Protein 6T5K (pdb70)

B-factor: mean 26.95, std 15.33, range [12.61, 114.0]

Sequence (224 aa):
STFTEKEVYSSDKLIIKQVSPHTYVHVSFLDTDTFGKVACNGMIVISDGEAVVFDTPSTSSNEETSELLSSFLEEEKLQVNAVVATHFHLDCLGGLEAFHARNIPSYAFKNTLSLASQHDFPQPQKGFSSDDEELTLKVVGTKAVVFVHYFGEGHTQDNVIGYFPDDQVLFGGCLIKANGAGKGNLEDANVEAWPVTVNKISSTAYPNLRLVIPGHGNNWGDKKKTLLHYTETLFK

Solvent-accessible surface area: 9558 Å² total; per-residue (Å²): 171,130,75,117,83,119,90,42,55,67,34,124,108,0,39,0,54,23,6,7,78,45,0,28,0,2,14,3,70,66,114,48,148,103,121,41,150,28,31,5,5,0,0,0,0,25,5,91,36,36,0,0,0,0,2,2,1,19,57,63,126,8,0,45,41,0,0,49,22,0,84,116,93,182,29,106,19,34,2,0,0,0,1,1,6,23,79,19,0,0,13,0,0,106,9,0,36,70,91,141,14,39,0,32,0,7,100,56,0,43,53,20,0,55,134,78,135,48,44,96,5,99,104,42,16,54,86,80,30,80,15,138,0,5,110,56,20,0,47,0,48,54,17,15,57,0,10,0,74,0,2,2,1,0,29,0,44,70,11,29,0,0,0,0,1,4,2,1,17,11,96,62,34,52,91,34,54,68,164,64,29,44,56,136,25,0,15,95,4,0,66,100,0,17,100,49,20,72,99,4,151,22,0,0,0,1,55,34,95,22,22,74,81,59,5,0,99,52,0,26,90,46,13,186

Foldseek 3Di:
DADDKAWDDDDPAWTWIDRFPFKIKIWGWDQDDPPGIFIFIKMWGADPQEIEIFFAALAQVRNLVVVVVSVVVNHHYAEYEQQAQDSRGPQNVVNCVVVVRAYEFAPVSQVVNVVVVGDGHDYHDHQKDWADHRPAIKIKDDQAFFLAGGGIKIAGPVRLEIEREQLWDDAPDANPDNPRGDLVCSLVSLVVVCVVRVPHQWYHYRTDDIGTCVRSVRSSVNSD

Secondary structure (P-SEA, 3-state):
ccccccccccccccccccccccbbbbbbbbbcccccbbbbbbbbbbcccccccccccccaaaaaaaaaaaccccccccccccccccccccccaaaaaaccbbbbccaaaaaaaaaacccccccccccbbbbbcccccbbbbbcccccccbbbbbccccccccccccccccccccccccccccccaaaaaaaaaaaacccccbbbccccccccaaaaaaaaaaac

Radius of gyration: 15.7 Å; Cα contacts (8 Å, |Δi|>4): 648; chains: 1; bounding box: 44×42×38 Å

Nearest PDB structures (foldseek):
  6t5k-assembly1_C  TM=1.004E+00  e=7.467E-49  Echinicola vietnamensis
  9c3d-assembly1_A  TM=9.565E-01  e=1.548E-33  Dyadobacter fermentans DSM 18053
  6lfd-assembly3_C  TM=9.546E-01  e=1.099E-25  Vibrio alginolyticus
  2ynt-assembly2_A  TM=9.249E-01  e=2.354E-26  Pseudomonas aeruginosa
  5acs-assembly1_B  TM=9.392E-01  e=1.569E-25  Pseudomonas aeruginosa

Structure (mmCIF, N/CA/C/O backbone):
data_6T5K
#
_entry.id   6T5K
#
_cell.length_a   51.926
_cell.length_b   65.676
_cell.length_c   128.501
_cell.angle_alpha   90.000
_cell.angle_beta   90.000
_cell.angle_gamma   90.000
#
_symmetry.space_group_name_H-M   'C 2 2 21'
#
loop_
_entity.id
_entity.type
_entity.pdbx_description
1 polymer 'Zn-dependent hydrolase, glyoxylase'
2 non-polymer 1,2-ETHANEDIOL
3 non-polymer 'ZINC ION'
4 water water
#
loop_
_atom_site.group_PDB
_atom_site.id
_atom_site.type_symbol
_atom_site.label_atom_id
_atom_site.label_alt_id
_atom_site.label_comp_id
_atom_site.label_asym_id
_atom_site.label_entity_id
_atom_site.label_seq_id
_atom_site.pdbx_PDB_ins_code
_atom_site.Cartn_x
_atom_site.Cartn_y
_atom_site.Cartn_z
_atom_site.occupancy
_atom_site.B_iso_or_equiv
_atom_site.auth_seq_id
_atom_site.auth_comp_id
_atom_site.auth_asym_id
_atom_site.auth_atom_id
_atom_site.pdbx_PDB_model_num
ATOM 1 N N . SER A 1 17 ? 18.94000 27.70300 56.78800 1.000 58.45647 29 SER C N 1
ATOM 2 C CA . SER A 1 17 ? 20.18800 28.39500 57.09000 1.000 60.05588 29 SER C CA 1
ATOM 3 C C . SER A 1 17 ? 21.33100 27.87700 56.21800 1.000 62.06502 29 SER C C 1
ATOM 4 O O . SER A 1 17 ? 22.39300 28.49700 56.13600 1.000 62.16378 29 SER C O 1
ATOM 11 N N . THR A 1 18 ? 21.10800 26.74200 55.56100 1.000 63.95032 30 THR C N 1
ATOM 12 C CA . THR A 1 18 ? 22.14600 26.14000 54.73600 1.000 64.91764 30 THR C CA 1
ATOM 13 C C . THR A 1 18 ? 22.36400 26.95900 53.46900 1.000 62.10637 30 THR C C 1
ATOM 14 O O . THR A 1 18 ? 21.42500 27.53800 52.91500 1.000 63.65123 30 THR C O 1
ATOM 25 N N . PHE A 1 19 ? 23.61800 27.02000 53.02000 1.000 56.43034 31 PHE C N 1
ATOM 26 C CA . PHE A 1 19 ? 23.92300 27.60500 51.72200 1.000 49.30354 31 PHE C CA 1
ATOM 27 C C . PHE A 1 19 ? 23.53600 26.61000 50.63900 1.000 47.83708 31 PHE C C 1
ATOM 28 O O . PHE A 1 19 ? 23.78900 25.40600 50.76700 1.000 51.15045 31 PHE C O 1
ATOM 45 N N . THR A 1 20 ? 22.91000 27.10200 49.57200 1.000 41.38732 32 THR C N 1
ATOM 46 C CA . THR A 1 20 ? 22.54100 26.20700 48.48000 1.000 36.03962 32 THR C CA 1
ATOM 47 C C . THR A 1 20 ? 23.75800 26.01200 47.58900 1.000 31.54017 32 THR C C 1
ATOM 48 O O . THR A 1 20 ? 24.11400 26.88400 46.79800 1.000 30.48453 32 THR C O 1
ATOM 59 N N . GLU A 1 21 ? 24.40500 24.86400 47.73400 1.000 29.57561 33 GLU C N 1
ATOM 60 C CA . GLU A 1 21 ? 25.56600 24.54600 46.91900 1.000 30.54007 33 GLU C CA 1
ATOM 61 C C . GLU A 1 21 ? 25.20300 24.53500 45.43900 1.000 29.44906 33 GLU C C 1
ATOM 62 O O . GLU A 1 21 ? 24.10400 24.13200 45.04800 1.000 32.07072 33 GLU C O 1
ATOM 74 N N . LYS A 1 22 ? 26.14300 24.97800 44.61000 1.000 29.75227 34 LYS C N 1
ATOM 75 C CA . LYS A 1 22 ? 25.88700 25.11200 43.18100 1.000 32.52085 34 LYS C CA 1
ATOM 76 C C . LYS A 1 22 ? 27.14000 24.69500 42.42900 1.000 31.43410 34 LYS C C 1
ATOM 77 O O . LYS A 1 22 ? 28.23700 25.18200 42.72100 1.000 30.31497 34 LYS C O 1
ATOM 96 N N . GLU A 1 23 ? 26.97200 23.79000 41.47200 1.000 30.51191 35 GLU C N 1
ATOM 97 C CA . GLU A 1 23 ? 28.06700 23.45000 40.58300 1.000 29.29280 35 GLU C CA 1
ATOM 98 C C . GLU A 1 23 ? 28.28300 24.60400 39.61900 1.000 28.60656 35 GLU C C 1
ATOM 99 O O . GLU A 1 23 ? 27.34300 25.04700 38.95500 1.000 30.43774 35 GLU C O 1
ATOM 111 N N . VAL A 1 24 ? 29.52200 25.09000 39.53900 1.000 27.18518 36 VAL C N 1
ATOM 112 C CA . VAL A 1 24 ? 29.87200 26.19800 38.65300 1.000 26.75258 36 VAL C CA 1
ATOM 113 C C . VAL A 1 24 ? 30.78100 25.77700 37.50600 1.000 26.76486 36 VAL C C 1
ATOM 114 O O . VAL A 1 24 ? 30.94900 26.55600 36.54800 1.000 27.22380 36 VAL C O 1
ATOM 127 N N . TYR A 1 25 ? 31.35900 24.58000 37.56100 1.000 27.48013 37 TYR C N 1
ATOM 128 C CA . TYR A 1 25 ? 32.16200 24.06000 36.46600 1.000 27.55467 37 TYR C CA 1
ATOM 129 C C . TYR A 1 25 ? 32.14600 22.54500 36.54100 1.000 27.55308 37 TYR C C 1
ATOM 130 O O . TYR A 1 25 ? 32.22200 21.97400 37.63400 1.000 26.17607 37 TYR C O 1
ATOM 148 N N . SER A 1 26 ? 32.07900 21.89800 35.38300 1.000 30.03288 38 SER C N 1
ATOM 149 C CA . SER A 1 26 ? 32.10300 20.44200 35.34800 1.000 33.17593 38 SER C CA 1
ATOM 150 C C . SER A 1 26 ? 32.69900 19.99200 34.02700 1.000 33.08529 38 SER C C 1
ATOM 151 O O . SER A 1 26 ? 32.22500 20.39800 32.96300 1.000 33.97457 38 SER C O 1
ATOM 159 N N . SER A 1 27 ? 33.75000 19.18200 34.09700 1.000 31.78222 39 SER C N 1
ATOM 160 C CA . SER A 1 27 ? 34.27200 18.49600 32.92700 1.000 32.79689 39 SER C CA 1
ATOM 161 C C . SER A 1 27 ? 34.58900 17.06700 33.32500 1.000 35.16445 39 SER C C 1
ATOM 162 O O . SER A 1 27 ? 34.34200 16.65600 34.46200 1.000 34.71912 39 SER C O 1
ATOM 170 N N . ASP A 1 28 ? 35.20400 16.34100 32.38100 1.000 38.52935 40 ASP C N 1
ATOM 171 C CA . ASP A 1 28 ? 35.63200 14.96900 32.61000 1.000 42.34956 40 ASP C CA 1
ATOM 172 C C . ASP A 1 28 ? 36.62500 14.86600 33.75600 1.000 40.73438 40 ASP C C 1
ATOM 173 O O . ASP A 1 28 ? 36.66600 13.84900 34.45700 1.000 42.16622 40 ASP C O 1
ATOM 182 N N . LYS A 1 29 ? 37.41300 15.91000 33.97900 1.000 35.41389 41 LYS C N 1
ATOM 183 C CA . LYS A 1 29 ? 38.56400 15.82100 34.85000 1.000 34.47987 41 LYS C CA 1
ATOM 184 C C . LYS A 1 29 ? 38.45900 16.70700 36.07800 1.000 29.49107 41 LYS C C 1
ATOM 185 O O . LYS A 1 29 ? 39.23600 16.52400 37.02600 1.000 29.24675 41 LYS C O 1
ATOM 204 N N . LEU A 1 30 ? 37.53900 17.66400 36.08000 1.000 26.30667 42 LEU C N 1
ATOM 205 C CA . LEU A 1 30 ? 37.49300 18.65800 37.14700 1.000 25.74762 42 LEU C CA 1
ATOM 206 C C . LEU A 1 30 ? 36.07000 19.12400 37.39900 1.000 26.43402 42 LEU C C 1
ATOM 207 O O . LEU A 1 30 ? 35.34700 19.44100 36.45400 1.000 27.11877 42 LEU C O 1
ATOM 223 N N . ILE A 1 31 ? 35.68300 19.18800 38.67300 1.000 23.98840 43 ILE C N 1
ATOM 224 C CA . ILE A 1 31 ? 34.40200 19.74700 39.07900 1.000 23.03375 43 ILE C CA 1
ATOM 225 C C . ILE A 1 31 ? 34.68700 20.85600 40.07400 1.000 21.27190 43 ILE C C 1
ATOM 226 O O . ILE A 1 31 ? 35.55700 20.71100 40.93900 1.000 23.37383 43 ILE C O 1
ATOM 242 N N . ILE A 1 32 ? 33.97500 21.96900 39.94000 1.000 21.70587 44 ILE C N 1
ATOM 243 C CA . ILE A 1 32 ? 34.03800 23.05200 40.91800 1.000 20.94171 44 ILE C CA 1
ATOM 244 C C . ILE A 1 32 ? 32.64300 23.32200 41.44800 1.000 22.02330 44 ILE C C 1
ATOM 245 O O . ILE A 1 32 ? 31.72100 23.58700 40.67900 1.000 23.14379 44 ILE C O 1
ATOM 261 N N . LYS A 1 33 ? 32.50700 23.31400 42.76900 1.000 21.69920 45 LYS C N 1
ATOM 262 C CA . LYS A 1 33 ? 31.22400 23.50400 43.42200 1.000 21.41888 45 LYS C CA 1
ATOM 263 C C . LYS A 1 33 ? 31.33800 24.68400 44.37900 1.000 19.77515 45 LYS C C 1
ATOM 264 O O . LYS A 1 33 ? 32.24700 24.72600 45.21000 1.000 19.61292 45 LYS C O 1
ATOM 283 N N . GLN A 1 34 ? 30.41200 25.62700 44.28500 1.000 18.93225 46 GLN C N 1
ATOM 284 C CA . GLN A 1 34 ? 30.33800 26.68700 45.27600 1.000 18.77527 46 GLN C CA 1
ATOM 285 C C . GLN A 1 34 ? 29.65700 26.13500 46.52200 1.000 20.45177 46 GLN C C 1
ATOM 286 O O . GLN A 1 34 ? 28.52900 25.63200 46.44800 1.000 20.78629 46 GLN C O 1
ATOM 300 N N . VAL A 1 35 ? 30.33000 26.25300 47.66800 1.000 17.82676 48 VAL C N 1
ATOM 301 C CA . VAL A 1 35 ? 29.84800 25.66800 48.91400 1.000 17.92047 48 VAL C CA 1
ATOM 302 C C . VAL A 1 35 ? 29.53700 26.70200 49.98000 1.000 17.31023 48 VAL C C 1
ATOM 303 O O . VAL A 1 35 ? 28.95400 26.34800 51.01400 1.000 19.70863 48 VAL C O 1
ATOM 316 N N . SER A 1 36 ? 29.85600 27.96800 49.74200 1.000 17.20823 49 SER C N 1
ATOM 317 C CA . SER A 1 36 ? 29.49800 29.06300 50.63800 1.000 17.27100 49 SER C CA 1
ATOM 318 C C . SER A 1 36 ? 29.54100 30.32900 49.80400 1.000 16.95458 49 SER C C 1
ATOM 319 O O . SER A 1 36 ? 29.96600 30.29200 48.64100 1.000 17.36556 49 SER C O 1
ATOM 327 N N . PRO A 1 37 ? 29.15700 31.47400 50.37300 1.000 18.89253 50 PRO C N 1
ATOM 328 C CA . PRO A 1 37 ? 29.15200 32.69400 49.53800 1.000 17.67285 50 PRO C CA 1
ATOM 329 C C . PRO A 1 37 ? 30.46200 32.98000 48.83400 1.000 18.62052 50 PRO C C 1
ATOM 330 O O . PRO A 1 37 ? 30.44400 33.46000 47.69100 1.000 21.32134 50 PRO C O 1
ATOM 341 N N . HIS A 1 38 ? 31.59300 32.68600 49.47700 1.000 17.02706 51 HIS C N 1
ATOM 342 C CA . HIS A 1 38 ? 32.89200 33.00500 48.92100 1.000 17.24018 51 HIS C CA 1
ATOM 343 C C . HIS A 1 38 ? 33.81700 31.81200 48.74800 1.000 16.97265 51 HIS C C 1
ATOM 344 O O . HIS A 1 38 ? 34.97600 32.01300 48.38600 1.000 17.94222 51 HIS C O 1
ATOM 358 N N . THR A 1 39 ? 33.38700 30.59000 49.03700 1.000 16.19304 52 THR C N 1
ATOM 359 C CA . THR A 1 39 ? 34.29700 29.46500 48.91100 1.000 16.06350 52 THR C CA 1
ATOM 360 C C . THR A 1 39 ? 33.71900 28.37100 48.03200 1.000 16.68602 52 THR C C 1
ATOM 361 O O . THR A 1 39 ? 32.49800 28.20800 47.89500 1.000 15.94527 52 THR C O 1
ATOM 372 N N . TYR A 1 40 ? 34.64400 27.66200 47.40300 1.000 16.70820 53 TYR C N 1
ATOM 373 C CA . TYR A 1 40 ? 34.36100 26.66800 46.38600 1.000 16.69407 53 TYR C CA 1
ATOM 374 C C . TYR A 1 40 ? 35.28400 25.47800 46.62000 1.000 17.77200 53 TYR C C 1
ATOM 375 O O . TYR A 1 40 ? 36.41400 25.62700 47.09800 1.000 17.55145 53 TYR C O 1
ATOM 393 N N . VAL A 1 41 ? 34.80500 24.28900 46.28800 1.000 17.02689 54 VAL C N 1
ATOM 394 C CA . VAL A 1 41 ? 35.64800 23.10100 46.29400 1.000 17.98294 54 VAL C CA 1
ATOM 395 C C . VAL A 1 41 ? 35.97700 22.74600 44.84900 1.000 18.23819 54 VAL C C 1
ATOM 396 O O . VAL A 1 41 ? 35.08300 22.71300 43.99400 1.000 18.99721 54 VAL C O 1
ATOM 409 N N . HIS A 1 42 ? 37.25700 22.54900 44.54900 1.000 17.59765 55 HIS C N 1
ATOM 410 C CA . HIS A 1 42 ? 37.64500 21.97500 43.27000 1.000 17.45187 55 HIS C CA 1
ATOM 411 C C . HIS A 1 42 ? 37.96500 20.50100 43.48000 1.000 17.59062 55 HIS C C 1
ATOM 412 O O . HIS A 1 42 ? 38.67200 20.13800 44.42200 1.000 18.11324 55 HIS C O 1
ATOM 426 N N . VAL A 1 43 ? 37.44100 19.65500 42.59500 1.000 20.13985 56 VAL C N 1
ATOM 427 C CA . VAL A 1 43 ? 37.52600 18.20500 42.74300 1.000 20.31129 56 VAL C CA 1
ATOM 428 C C . VAL A 1 43 ? 38.15200 17.64200 41.48400 1.000 21.41572 56 VAL C C 1
ATOM 429 O O . VAL A 1 43 ? 37.63900 17.86900 40.38200 1.000 23.73869 56 VAL C O 1
ATOM 442 N N . SER A 1 44 ? 39.24800 16.91000 41.65200 1.000 20.71501 57 SER C N 1
ATOM 443 C CA . SER A 1 44 ? 39.91500 16.18200 40.57600 1.000 22.83730 57 SER C CA 1
ATOM 444 C C . SER A 1 44 ? 40.10000 14.73100 41.01200 1.000 26.86382 57 SER C C 1
ATOM 445 O O . SER A 1 44 ? 39.89600 14.38000 42.17500 1.000 27.88435 57 SER C O 1
ATOM 453 N N . PHE A 1 45 ? 40.43800 13.85500 40.07900 1.000 31.53459 58 PHE C N 1
ATOM 454 C CA . PHE A 1 45 ? 40.32100 12.42800 40.34100 1.000 38.58286 58 PHE C CA 1
ATOM 455 C C . PHE A 1 45 ? 41.64000 11.72400 40.09200 1.000 45.36955 58 PHE C C 1
ATOM 456 O O . PHE A 1 45 ? 42.33800 12.01500 39.12000 1.000 46.52348 58 PHE C O 1
ATOM 473 N N . LEU A 1 46 ? 41.96600 10.80500 40.99800 1.000 50.71901 59 LEU C N 1
ATOM 474 C CA . LEU A 1 46 ? 43.24800 10.11800 41.02500 1.000 57.61748 59 LEU C CA 1
ATOM 475 C C . LEU A 1 46 ? 42.97600 8.62300 41.06400 1.000 63.19614 59 LEU C C 1
ATOM 476 O O . LEU A 1 46 ? 42.31800 8.13600 41.99000 1.000 62.89815 59 LEU C O 1
ATOM 492 N N . ASP A 1 47 ? 43.47200 7.90100 40.06100 1.000 68.86320 60 ASP C N 1
ATOM 493 C CA . ASP A 1 47 ? 43.37000 6.44400 40.01800 1.000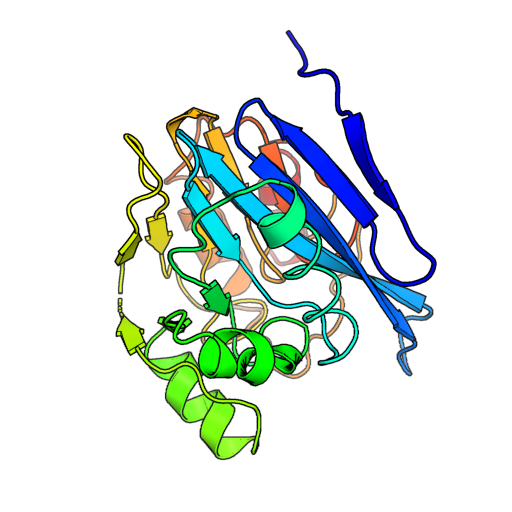 74.24086 60 ASP C CA 1
ATOM 494 C C . ASP A 1 47 ? 44.64800 5.87700 40.62100 1.000 79.08682 60 ASP C C 1
ATOM 495 O O . ASP A 1 47 ? 45.69600 5.85700 39.97600 1.000 79.61188 60 ASP C O 1
ATOM 504 N N . THR A 1 48 ? 44.55900 5.39900 41.85700 1.000 83.01925 61 THR C N 1
ATOM 505 C CA . THR A 1 48 ? 45.73000 5.02800 42.63300 1.000 86.59786 61 THR C CA 1
ATOM 506 C C . THR A 1 48 ? 45.73500 3.53200 42.93000 1.000 89.39675 61 THR C C 1
ATOM 507 O O . THR A 1 48 ? 44.71200 2.84200 42.84200 1.000 89.74167 61 THR C O 1
ATOM 518 N N . ASP A 1 49 ? 46.91800 3.04800 43.31300 1.000 91.32869 62 ASP C N 1
ATOM 519 C CA . ASP A 1 49 ? 47.13900 1.61400 43.46000 1.000 92.79132 62 ASP C CA 1
ATOM 520 C C . ASP A 1 49 ? 46.18300 1.00500 44.48100 1.000 94.07274 62 ASP C C 1
ATOM 521 O O . ASP A 1 49 ? 45.42100 0.08200 44.17000 1.000 94.23757 62 ASP C O 1
ATOM 530 N N . THR A 1 50 ? 46.21000 1.51900 45.71000 1.000 94.81372 63 THR C N 1
ATOM 531 C CA . THR A 1 50 ? 45.69400 0.80000 46.86600 1.000 94.90489 63 THR C CA 1
ATOM 532 C C . THR A 1 50 ? 44.29100 1.21400 47.28800 1.000 94.50845 63 THR C C 1
ATOM 533 O O . THR A 1 50 ? 43.66900 0.49600 48.07600 1.000 94.62308 63 THR C O 1
ATOM 544 N N . PHE A 1 51 ? 43.76400 2.33000 46.79000 0.600 93.51959 64 PHE C N 1
ATOM 545 C CA . PHE A 1 51 ? 42.51300 2.85400 47.32000 0.600 91.91704 64 PHE C CA 1
ATOM 546 C C . PHE A 1 51 ? 41.43400 3.11400 46.27200 0.600 89.34236 64 PHE C C 1
ATOM 547 O O . PHE A 1 51 ? 40.34300 3.56600 46.63900 0.600 89.49703 64 PHE C O 1
ATOM 564 N N . GLY A 1 52 ? 41.69000 2.82500 44.99500 1.000 86.33168 65 GLY C N 1
ATOM 565 C CA . GLY A 1 52 ? 40.66700 2.92800 43.97200 1.000 83.58394 65 GLY C CA 1
ATOM 566 C C . GLY A 1 52 ? 40.76400 4.19700 43.14900 1.000 80.47652 65 GLY C C 1
ATOM 567 O O . GLY A 1 52 ? 41.86400 4.72900 42.96400 1.000 80.53482 65 GLY C O 1
ATOM 571 N N . LYS A 1 53 ? 39.63500 4.67900 42.61900 1.000 76.31440 66 LYS C N 1
ATOM 572 C CA . LYS A 1 53 ? 39.58700 6.01000 42.02500 1.000 71.66891 66 LYS C CA 1
ATOM 573 C C . LYS A 1 53 ? 39.23600 7.01900 43.10900 1.000 66.28914 66 LYS C C 1
ATOM 574 O O . LYS A 1 53 ? 38.16900 6.90300 43.75000 1.000 66.05914 66 LYS C O 1
ATOM 593 N N . VAL A 1 54 ? 40.10200 8.03200 43.25600 1.000 60.07829 67 VAL C N 1
ATOM 594 C CA . VAL A 1 54 ? 40.15100 8.86500 44.45000 1.000 53.69578 67 VAL C CA 1
ATOM 595 C C . VAL A 1 54 ? 39.84800 10.28600 44.05000 1.000 46.06814 67 VAL C C 1
ATOM 596 O O . VAL A 1 54 ? 40.54400 10.83100 43.18800 1.000 45.59837 67 VAL C O 1
ATOM 609 N N . ALA A 1 55 ? 38.80000 10.87300 44.64800 1.000 40.95638 68 ALA C N 1
ATOM 610 C CA . ALA A 1 55 ? 38.57900 12.29400 44.47400 1.000 36.71428 68 ALA C CA 1
ATOM 611 C C . ALA A 1 55 ? 39.53200 13.05800 45.37600 1.000 30.48005 68 ALA C C 1
ATOM 612 O O . ALA A 1 55 ? 39.74200 12.67300 46.52900 1.000 30.18734 68 ALA C O 1
ATOM 619 N N . CYS A 1 56 ? 40.13200 14.12100 44.83800 1.000 23.87827 69 CYS C N 1
ATOM 620 C CA . CYS A 1 56 ? 41.02200 15.00100 45.58200 1.000 22.13605 69 CYS C CA 1
ATOM 621 C C . CYS A 1 56 ? 40.40000 16.38600 45.59500 1.000 19.80511 69 CYS C C 1
ATOM 622 O O . CYS A 1 56 ? 39.98100 16.89500 44.54800 1.000 21.72490 69 CYS C O 1
ATOM 630 N N . ASN A 1 57 ? 40.32700 16.98800 46.77300 1.000 18.64919 70 ASN C N 1
ATOM 631 C CA . ASN A 1 57 ? 39.72200 18.29500 46.93800 1.000 18.78781 70 ASN C CA 1
ATOM 632 C C . ASN A 1 57 ? 40.77400 19.38200 47.12800 1.000 18.50235 70 ASN C C 1
ATOM 633 O O . ASN A 1 57 ? 41.79100 19.17400 47.78900 1.000 18.43569 70 ASN C O 1
ATOM 644 N N . GLY A 1 58 ? 40.50100 20.55000 46.55400 1.000 16.36292 71 GLY C N 1
ATOM 645 C CA . GLY A 1 58 ? 41.08800 21.78700 47.01400 1.000 18.12445 71 GLY C CA 1
ATOM 646 C C . GLY A 1 58 ? 39.99200 22.81600 47.20600 1.000 17.60519 71 GLY C C 1
ATOM 647 O O . GLY A 1 58 ? 38.80200 22.53200 47.03600 1.000 17.04001 71 GLY C O 1
ATOM 651 N N . MET A 1 59 ? 40.41200 24.01900 47.55500 1.000 15.77284 72 MET C N 1
ATOM 652 C CA . MET A 1 59 ? 39.47300 25.09200 47.85500 1.000 15.47963 72 MET C CA 1
ATOM 653 C C . MET A 1 59 ? 39.86000 26.30700 47.02300 1.000 14.57188 72 MET C C 1
ATOM 654 O O . MET A 1 59 ? 41.04000 26.54800 46.78800 1.000 18.57840 72 MET C O 1
ATOM 668 N N . ILE A 1 60 ? 38.86300 27.05700 46.58200 1.000 14.55188 73 ILE C N 1
ATOM 669 C CA . ILE A 1 60 ? 39.04800 28.38500 46.02000 1.000 15.44651 73 ILE C CA 1
ATOM 670 C C . ILE A 1 60 ? 38.26800 29.34700 46.89500 1.000 15.43980 73 ILE C C 1
ATOM 671 O O . ILE A 1 60 ? 37.09200 29.10500 47.18800 1.000 16.72960 73 ILE C O 1
ATOM 687 N N . VAL A 1 61 ? 38.91000 30.43500 47.31300 1.000 15.37989 74 VAL C N 1
ATOM 688 C CA . VAL A 1 61 ? 38.23000 31.54500 47.95700 1.000 15.27834 74 VAL C CA 1
ATOM 689 C C . VAL A 1 61 ? 38.17400 32.67200 46.94600 1.000 15.31801 74 VAL C C 1
ATOM 690 O O . VAL A 1 61 ? 39.20000 33.00300 46.35000 1.000 15.76074 74 VAL C O 1
ATOM 703 N N . ILE A 1 62 ? 36.98000 33.23300 46.73500 1.000 16.20513 75 ILE C N 1
ATOM 704 C CA . ILE A 1 62 ? 36.76200 34.29800 45.75500 1.000 16.92325 75 ILE C CA 1
ATOM 705 C C . ILE A 1 62 ? 36.04300 35.45100 46.44500 1.000 17.44933 75 ILE C C 1
ATOM 706 O O . ILE A 1 62 ? 34.98700 35.25900 47.06000 1.000 19.85469 75 ILE C O 1
ATOM 722 N N . SER A 1 63 ? 36.59300 36.65600 46.32200 1.000 17.46204 76 SER C N 1
ATOM 723 C CA . SER A 1 63 ? 35.90600 37.83400 46.84300 1.000 17.80458 76 SER C CA 1
ATOM 724 C C . SER A 1 63 ? 36.38100 39.03700 46.05400 1.000 19.15865 76 SER C C 1
ATOM 725 O O . SER A 1 63 ? 37.58000 39.18000 45.79700 1.000 18.94331 76 SER C O 1
ATOM 733 N N . ASP A 1 64 ? 35.43300 39.89500 45.68100 1.000 19.41901 77 ASP C N 1
ATOM 734 C CA . ASP A 1 64 ? 35.74000 41.15900 45.02600 1.000 18.61038 77 ASP C CA 1
ATOM 735 C C . ASP A 1 64 ? 36.63400 40.99300 43.80000 1.000 18.82228 77 ASP C C 1
ATOM 736 O O . ASP A 1 64 ? 37.55500 41.77800 43.57000 1.000 20.54801 77 ASP C O 1
ATOM 745 N N . GLY A 1 65 ? 36.36300 39.95900 43.00200 1.000 20.17149 78 GLY C N 1
ATOM 746 C CA . GLY A 1 65 ? 37.07800 39.73300 41.76200 1.000 21.61036 78 GLY C CA 1
ATOM 747 C C . GLY A 1 65 ? 38.45200 39.14900 41.91900 1.000 20.79512 78 GLY C C 1
ATOM 748 O O . GLY A 1 65 ? 39.20400 39.10600 40.93300 1.000 22.49942 78 GLY C O 1
ATOM 752 N N . GLU A 1 66 ? 38.80100 38.68000 43.11200 1.000 19.11395 79 GLU C N 1
ATOM 753 C CA . GLU A 1 66 ? 40.10000 38.09100 43.38100 1.000 16.39702 79 GLU C CA 1
ATOM 754 C C . GLU A 1 66 ? 39.91400 36.69500 43.95200 1.000 16.67949 79 GLU C C 1
ATOM 755 O O . GLU A 1 66 ? 38.87500 36.37600 44.52600 1.000 18.27294 79 GLU C O 1
ATOM 767 N N . ALA A 1 67 ? 40.92600 35.85600 43.75700 1.000 14.80797 80 ALA C N 1
ATOM 768 C CA . ALA A 1 67 ? 40.84600 34.47300 44.19000 1.000 17.54756 80 ALA C CA 1
ATOM 769 C C . ALA A 1 67 ? 42.17100 33.99300 44.75800 1.000 16.90549 80 ALA C C 1
ATOM 770 O O . ALA A 1 67 ? 43.25300 34.41500 44.33300 1.000 18.15110 80 ALA C O 1
ATOM 777 N N . VAL A 1 68 ? 42.07100 33.11100 45.75500 1.000 15.99618 81 VAL C N 1
ATOM 778 C CA . VAL A 1 68 ? 43.21300 32.34500 46.24200 1.000 16.10779 81 VAL C CA 1
ATOM 779 C C . VAL A 1 68 ? 42.86300 30.86700 46.19100 1.000 15.16135 81 VAL C C 1
ATOM 780 O O . VAL A 1 68 ? 41.75200 30.47900 46.54600 1.000 15.73039 81 VAL C O 1
ATOM 793 N N . VAL A 1 69 ? 43.79400 30.05100 45.71000 1.000 15.52324 82 VAL C N 1
ATOM 794 C CA . VAL A 1 69 ? 43.57900 28.61800 45.55400 1.000 15.51353 82 VAL C CA 1
ATOM 795 C C . VAL A 1 69 ? 44.38800 27.85200 46.59800 1.000 15.48540 82 VAL C C 1
ATOM 796 O O . VAL A 1 69 ? 45.56800 28.13900 46.81800 1.000 16.45290 82 VAL C O 1
ATOM 809 N N . PHE A 1 70 ? 43.74800 26.86600 47.21400 1.000 16.22864 83 PHE C N 1
ATOM 810 C CA . PHE A 1 70 ? 44.38800 25.92100 48.11700 1.000 14.97485 83 PHE C CA 1
ATOM 811 C C . PHE A 1 70 ? 44.43100 24.58100 47.41800 1.000 16.04196 83 PHE C C 1
ATOM 812 O O . PHE A 1 70 ? 43.37800 24.01900 47.09600 1.000 16.33518 83 PHE C O 1
ATOM 829 N N . ASP A 1 71 ? 45.65100 24.09800 47.19600 1.000 15.41457 84 ASP C N 1
ATOM 830 C CA . ASP A 1 71 ? 46.00100 22.86300 46.50300 1.000 16.71749 84 ASP C CA 1
ATOM 831 C C . ASP A 1 71 ? 45.77100 22.97000 45.00200 1.000 17.49575 84 ASP C C 1
ATOM 832 O O . ASP A 1 71 ? 44.80200 23.58700 44.53000 1.000 17.61164 84 ASP C O 1
ATOM 841 N N . THR A 1 72 ? 46.66900 22.38200 44.27000 1.000 19.79245 85 THR C N 1
ATOM 842 C CA . THR A 1 72 ? 46.42900 22.15700 42.85700 1.000 19.54116 85 THR C CA 1
ATOM 843 C C . THR A 1 72 ? 45.80100 20.78200 42.67100 1.000 20.47846 85 THR C C 1
ATOM 844 O O . THR A 1 72 ? 45.98300 19.89200 43.51000 1.000 22.18870 85 THR C O 1
ATOM 855 N N . PRO A 1 73 ? 45.05000 20.58500 41.59500 1.000 22.11658 86 PRO C N 1
ATOM 856 C CA . PRO A 1 73 ? 44.83500 19.21900 41.11000 1.000 23.96759 86 PRO C CA 1
ATOM 857 C C . PRO A 1 73 ? 46.16500 18.48700 40.94100 1.000 23.35204 86 PRO C C 1
ATOM 858 O O . PRO A 1 73 ? 47.22300 19.11800 40.88100 1.000 24.38130 86 PRO C O 1
ATOM 869 N N . SER A 1 74 ? 46.14800 17.15600 40.87800 1.000 24.72259 87 SER C N 1
ATOM 870 C CA . SER A 1 74 ? 47.40600 16.40800 40.81100 1.000 28.65209 87 SER C CA 1
ATOM 871 C C . SER A 1 74 ? 48.17800 16.68100 39.52900 1.000 29.54630 87 SER C C 1
ATOM 872 O O . SER A 1 74 ? 49.41700 16.60600 39.51000 1.000 29.65337 87 SER C O 1
ATOM 880 N N . THR A 1 75 ? 47.47900 16.93300 38.43900 1.000 29.76939 88 THR C N 1
ATOM 881 C CA . THR A 1 75 ? 48.16100 16.99100 37.16600 1.000 29.87733 88 THR C CA 1
ATOM 882 C C . THR A 1 75 ? 48.19300 18.41900 36.64800 1.000 28.37668 88 THR C C 1
ATOM 883 O O . THR A 1 75 ? 47.36000 19.26000 37.00500 1.000 26.31399 88 THR C O 1
ATOM 894 N N A SER A 1 76 ? 49.18400 18.68000 35.78800 0.600 30.44673 89 SER C N 1
ATOM 895 N N B SER A 1 76 ? 49.18000 18.68000 35.78500 0.400 30.44258 89 SER C N 1
ATOM 896 C CA A SER A 1 76 ? 49.28200 19.96900 35.11200 0.600 31.61494 89 SER C CA 1
ATOM 897 C CA B SER A 1 76 ? 49.26700 19.98000 35.12500 0.400 31.69461 89 SER C CA 1
ATOM 898 C C A SER A 1 76 ? 48.02300 20.26100 34.31000 0.600 29.68924 89 SER C C 1
ATOM 899 C C B SER A 1 76 ? 48.04500 20.26900 34.26900 0.400 30.11113 89 SER C C 1
ATOM 900 O O A SER A 1 76 ? 47.50500 21.38800 34.33200 0.600 28.76375 89 SER C O 1
ATOM 901 O O B SER A 1 76 ? 47.55200 21.40400 34.25700 0.400 29.42453 89 SER C O 1
ATOM 915 N N . ASN A 1 77 ? 47.53300 19.25500 33.57100 1.000 29.31640 90 ASN C N 1
ATOM 916 C CA . ASN A 1 77 ? 46.37900 19.45000 32.71000 1.000 31.57554 90 ASN C CA 1
ATOM 917 C C . ASN A 1 77 ? 45.20000 19.91700 33.52300 1.000 27.52146 90 ASN C C 1
ATOM 918 O O . ASN A 1 77 ? 44.50000 20.85500 33.14400 1.000 26.44325 90 ASN C O 1
ATOM 929 N N A GLU A 1 78 ? 44.93600 19.26600 34.65100 0.710 25.26905 91 GLU C N 1
ATOM 930 N N B GLU A 1 78 ? 44.90900 19.23400 34.61800 0.290 26.00328 91 GLU C N 1
ATOM 931 C CA A GLU A 1 78 ? 43.77800 19.63800 35.44700 0.710 25.83426 91 GLU C CA 1
ATOM 932 C CA B GLU A 1 78 ? 43.77100 19.63900 35.42100 0.290 25.40451 91 GLU C CA 1
ATOM 933 C C A GLU A 1 78 ? 43.96000 21.00000 36.09700 0.710 22.72099 91 GLU C C 1
ATOM 934 C C B GLU A 1 78 ? 43.97600 21.02800 36.04500 0.290 23.08684 91 GLU C C 1
ATOM 935 O O A GLU A 1 78 ? 42.97300 21.74400 36.23600 0.710 23.27832 91 GLU C O 1
ATOM 936 O O B GLU A 1 78 ? 43.02100 21.76500 36.19000 0.290 23.18908 91 GLU C O 1
ATOM 959 N N . THR A 1 79 ? 45.20500 21.37400 36.41700 1.000 21.90906 92 THR C N 1
ATOM 960 C CA . THR A 1 79 ? 45.44200 22.67900 37.00200 1.000 20.18722 92 THR C CA 1
ATOM 961 C C . THR A 1 79 ? 45.21200 23.76400 35.95600 1.000 23.02212 92 THR C C 1
ATOM 962 O O . THR A 1 79 ? 44.64400 24.81900 36.25100 1.000 22.12577 92 THR C O 1
ATOM 973 N N . SER A 1 80 ? 45.66900 23.53700 34.72200 1.000 24.28730 93 SER C N 1
ATOM 974 C CA . SER A 1 80 ? 45.37700 24.47800 33.64200 1.000 26.54319 93 SER C CA 1
ATOM 975 C C . SER A 1 80 ? 43.87500 24.64200 33.41700 1.000 26.21559 93 SER C C 1
ATOM 976 O O . SER A 1 80 ? 43.39400 25.75300 33.16300 1.000 25.74256 93 SER C O 1
ATOM 984 N N . GLU A 1 81 ? 43.11100 23.55900 33.54800 1.000 25.83214 94 GLU C N 1
ATOM 985 C CA . GLU A 1 81 ? 41.66100 23.66200 33.42600 1.000 25.96453 94 GLU C CA 1
ATOM 986 C C . GLU A 1 81 ? 41.08000 24.54600 34.52300 1.000 24.45034 94 GLU C C 1
ATOM 987 O O . GLU A 1 81 ? 40.20000 25.38300 34.27100 1.000 26.16034 94 GLU C O 1
ATOM 999 N N . LEU A 1 82 ? 41.55100 24.36200 35.75100 1.000 21.68551 95 LEU C N 1
ATOM 1000 C CA . LEU A 1 82 ? 41.13000 25.22500 36.84200 1.000 21.30061 95 LEU C CA 1
ATOM 1001 C C . LEU A 1 82 ? 41.43600 26.68600 36.52900 1.000 21.27552 95 LEU C C 1
ATOM 1002 O O . LEU A 1 82 ? 40.59200 27.56300 36.71700 1.000 22.27826 95 LEU C O 1
ATOM 1018 N N . LEU A 1 83 ? 42.66300 26.97300 36.10000 1.000 21.09640 96 LEU C N 1
ATOM 1019 C CA . LEU A 1 83 ? 43.05800 28.35300 35.87700 1.000 20.53503 96 LEU C CA 1
ATOM 1020 C C . LEU A 1 83 ? 42.29600 28.94600 34.70700 1.000 23.96806 96 LEU C C 1
ATOM 1021 O O . LEU A 1 83 ? 41.97200 30.13600 34.72200 1.000 23.88488 96 LEU C O 1
ATOM 1037 N N A SER A 1 84 ? 42.00800 28.13900 33.68300 0.600 25.06122 97 SER C N 1
ATOM 1038 N N B SER A 1 84 ? 42.00500 28.14300 33.68700 0.400 25.43735 97 SER C N 1
ATOM 1039 C CA A SER A 1 84 ? 41.19900 28.61600 32.56900 0.600 27.77127 97 SER C CA 1
ATOM 1040 C CA B SER A 1 84 ? 41.20100 28.64400 32.58300 0.400 27.88030 97 SER C CA 1
ATOM 1041 C C A SER A 1 84 ? 39.82400 29.05900 33.04500 0.600 27.32887 97 SER C C 1
ATOM 1042 C C B SER A 1 84 ? 39.81200 29.05800 33.04500 0.400 27.52264 97 SER C C 1
ATOM 1043 O O A SER A 1 84 ? 39.31200 30.08600 32.59800 0.600 27.90579 97 SER C O 1
ATOM 1044 O O B SER A 1 84 ? 39.27600 30.06900 32.58200 0.400 27.99490 97 SER C O 1
ATOM 1059 N N . PHE A 1 85 ? 39.21700 28.31000 33.96700 1.000 27.08432 98 PHE C N 1
ATOM 1060 C CA . PHE A 1 85 ? 37.92300 28.71100 34.48400 1.000 25.06247 98 PHE C CA 1
ATOM 1061 C C . PHE A 1 85 ? 38.02800 30.03300 35.22800 1.000 23.81148 98 PHE C C 1
ATOM 1062 O O . PHE A 1 85 ? 37.20300 30.93200 35.04000 1.000 24.87737 98 PHE C O 1
ATOM 1079 N N . LEU A 1 86 ? 39.02400 30.16100 36.10200 1.000 22.16905 99 LEU C N 1
ATOM 1080 C CA . LEU A 1 86 ? 39.18100 31.40700 36.84700 1.000 20.90256 99 LEU C CA 1
ATOM 1081 C C . LEU A 1 86 ? 39.38600 32.57600 35.90200 1.000 22.36056 99 LEU C C 1
ATOM 1082 O O . LEU A 1 86 ? 38.86500 33.67300 36.13900 1.000 23.28194 99 LEU C O 1
ATOM 1098 N N . GLU A 1 87 ? 40.14500 32.35400 34.82400 1.000 24.16359 100 GLU C N 1
ATOM 1099 C CA . GLU A 1 87 ? 40.34300 33.38400 33.81700 1.000 26.29128 100 GLU C CA 1
ATOM 1100 C C . GLU A 1 87 ? 39.05100 33.70400 33.07800 1.000 27.09533 100 GLU C C 1
ATOM 1101 O O . GLU A 1 87 ? 38.76600 34.88200 32.84300 1.000 28.38706 100 GLU C O 1
ATOM 1113 N N . GLU A 1 88 ? 38.24200 32.69900 32.73000 1.000 28.05037 102 GLU C N 1
ATOM 1114 C CA . GLU A 1 88 ? 36.99000 33.03700 32.05700 1.000 31.62745 102 GLU C CA 1
ATOM 1115 C C . GLU A 1 88 ? 36.08700 33.85000 32.95200 1.000 30.15549 102 GLU C C 1
ATOM 1116 O O . GLU A 1 88 ? 35.29000 34.66800 32.45700 1.000 30.26703 102 GLU C O 1
ATOM 1128 N N . GLU A 1 89 ? 36.16900 33.60800 34.26500 1.000 27.14964 103 GLU C N 1
ATOM 1129 C CA . GLU A 1 89 ? 35.38200 34.36500 35.22400 1.000 27.79715 103 GLU C CA 1
ATOM 1130 C C . GLU A 1 89 ? 35.98000 35.73500 35.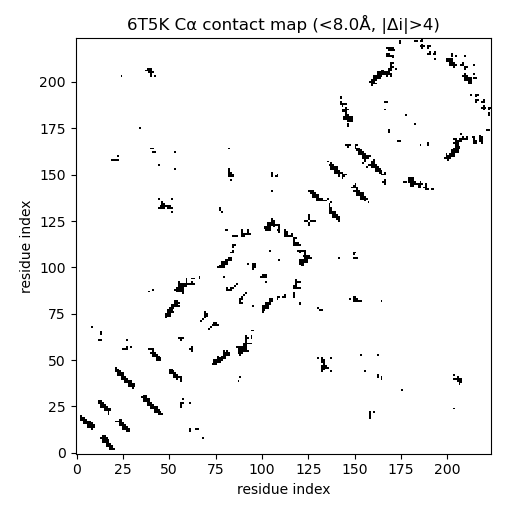51100 1.000 26.72037 103 GLU C C 1
ATOM 1131 O O . GLU A 1 89 ? 35.45500 36.48000 36.36200 1.000 27.35714 103 GLU C O 1
ATOM 1143 N N . LYS A 1 90 ? 37.07400 36.09500 34.83700 1.000 25.86427 104 LYS C N 1
ATOM 1144 C CA . LYS A 1 90 ? 37.63200 37.44400 34.93600 1.000 27.36078 104 LYS C CA 1
ATOM 1145 C C . LYS A 1 90 ? 38.22700 37.70900 36.31300 1.000 26.59158 104 LYS C C 1
ATOM 1146 O O . LYS A 1 90 ? 38.19800 38.84000 36.80200 1.000 28.80687 104 LYS C O 1
ATOM 1165 N N . LEU A 1 91 ? 38.76300 36.67200 36.95200 1.000 24.45134 106 LEU C N 1
ATOM 1166 C CA . LEU A 1 91 ? 39.26200 36.78000 38.31500 1.000 22.38898 106 LEU C CA 1
ATOM 1167 C C . LEU A 1 91 ? 40.76000 37.00100 38.33100 1.000 22.21711 106 LEU C C 1
ATOM 1168 O O . LEU A 1 91 ? 41.49700 36.40500 37.54000 1.000 25.04121 106 LEU C O 1
ATOM 1184 N N . GLN A 1 92 ? 41.20400 37.85800 39.24300 1.000 21.72609 107 GLN C N 1
ATOM 1185 C CA . GLN A 1 92 ? 42.62400 37.98100 39.54100 1.000 21.71144 107 GLN C CA 1
ATOM 1186 C C . GLN A 1 92 ? 43.01600 36.90300 40.54800 1.000 18.90586 107 GLN C C 1
ATOM 1187 O O . GLN A 1 92 ? 42.49500 36.87600 41.66900 1.000 20.00473 107 GLN C O 1
ATOM 1201 N N . VAL A 1 93 ? 43.90500 36.00300 40.14900 1.000 19.17720 109 VAL C N 1
ATOM 1202 C CA . VAL A 1 93 ? 44.34200 34.91000 41.01000 1.000 18.52941 109 VAL C CA 1
ATOM 1203 C C . VAL A 1 93 ? 45.58500 35.39300 41.74400 1.000 19.34262 109 VAL C C 1
ATOM 1204 O O . VAL A 1 93 ? 46.64500 35.59500 41.15700 1.000 19.90223 109 VAL C O 1
ATOM 1217 N N . ASN A 1 94 ? 45.43900 35.60300 43.04100 1.000 17.54128 110 ASN C N 1
ATOM 1218 C CA . ASN A 1 94 ? 46.49400 36.23000 43.82200 1.000 16.65253 110 ASN C CA 1
ATOM 1219 C C . ASN A 1 94 ? 47.55900 35.25900 44.28900 1.000 18.51963 110 ASN C C 1
ATOM 1220 O O . ASN A 1 94 ? 48.71000 35.66300 44.46300 1.000 18.80465 110 ASN C O 1
ATOM 1231 N N . ALA A 1 95 ? 47.20200 34.00800 44.54000 1.000 16.59644 111 ALA C N 1
ATOM 1232 C CA . ALA A 1 95 ? 48.15000 33.09000 45.15000 1.000 16.12916 111 ALA C CA 1
ATOM 1233 C C . ALA A 1 95 ? 47.58400 31.69200 45.07100 1.000 16.37922 111 ALA C C 1
ATOM 1234 O O . ALA A 1 95 ? 46.36500 31.50000 44.95600 1.000 16.65589 111 ALA C O 1
ATOM 1241 N N . VAL A 1 96 ? 48.49300 30.72200 45.14800 1.000 15.81221 112 VAL C N 1
ATOM 1242 C CA . VAL A 1 96 ? 48.15800 29.33100 45.38600 1.000 15.88383 112 VAL C CA 1
ATOM 1243 C C . VAL A 1 96 ? 48.92000 28.86200 46.61800 1.000 14.75430 112 VAL C C 1
ATOM 1244 O O . VAL A 1 96 ? 50.06400 29.27300 46.84500 1.000 15.24430 112 VAL C O 1
ATOM 1257 N N . VAL A 1 97 ? 48.27800 28.01400 47.41800 1.000 15.57517 113 VAL C N 1
ATOM 1258 C CA . VAL A 1 97 ? 48.86000 27.45000 48.62400 1.000 15.22428 113 VAL C CA 1
ATOM 1259 C C . VAL A 1 97 ? 48.89700 25.93500 48.47600 1.000 16.47489 113 VAL C C 1
ATOM 1260 O O . VAL A 1 97 ? 47.87000 25.31600 48.20600 1.000 17.87027 113 VAL C O 1
ATOM 1273 N N . ALA A 1 98 ? 50.06300 25.33300 48.70600 1.000 16.29914 114 ALA C N 1
ATOM 1274 C CA . ALA A 1 98 ? 50.19300 23.87500 48.74000 1.000 15.11910 114 ALA C CA 1
ATOM 1275 C C . ALA A 1 98 ? 50.12000 23.46000 50.20300 1.000 13.70771 114 ALA C C 1
ATOM 1276 O O . ALA A 1 98 ? 50.97600 23.85900 51.00000 1.000 15.49603 114 ALA C O 1
ATOM 1283 N N . THR A 1 99 ? 49.08800 22.70600 50.56600 1.000 14.12842 115 THR C N 1
ATOM 1284 C CA . THR A 1 99 ? 48.87400 22.43500 51.98300 1.000 14.61832 115 THR C CA 1
ATOM 1285 C C . THR A 1 99 ? 49.73000 21.30200 52.54700 1.000 15.32396 115 THR C C 1
ATOM 1286 O O . THR A 1 99 ? 49.72700 21.10900 53.77200 1.000 15.11037 115 THR C O 1
ATOM 1297 N N . HIS A 1 100 ? 50.41700 20.53900 51.71300 1.000 14.99761 116 HIS C N 1
ATOM 1298 C CA . HIS A 1 100 ? 51.55100 19.71200 52.12800 1.000 14.78727 116 HIS C CA 1
ATOM 1299 C C . HIS A 1 100 ? 52.30700 19.33800 50.86200 1.000 14.54069 116 HIS C C 1
ATOM 1300 O O . HIS A 1 100 ? 51.95700 19.77200 49.76000 1.000 14.82010 116 HIS C O 1
ATOM 1314 N N . PHE A 1 101 ? 53.36000 18.55200 51.01600 1.000 15.35374 117 PHE C N 1
ATOM 1315 C CA . PHE A 1 101 ? 54.28400 18.33600 49.90000 1.000 15.24528 117 PHE C CA 1
ATOM 1316 C C . PHE A 1 101 ? 53.84000 17.29300 48.87600 1.000 15.39938 117 PHE C C 1
ATOM 1317 O O . PHE A 1 101 ? 54.52800 17.12600 47.86600 1.000 16.65790 117 PHE C O 1
ATOM 1334 N N . HIS A 1 102 ? 52.72700 16.59400 49.08500 1.000 17.67829 118 HIS C N 1
ATOM 1335 C CA . HIS A 1 102 ? 52.33600 15.53200 48.16300 1.000 18.00470 118 HIS C CA 1
ATOM 1336 C C . HIS A 1 102 ? 51.77300 16.09800 46.84500 1.000 20.57444 118 HIS C C 1
ATOM 1337 O O . HIS A 1 102 ? 51.40500 17.26100 46.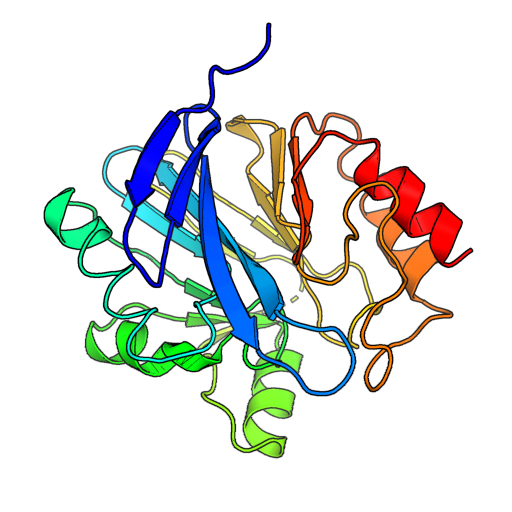73300 1.000 19.72493 118 HIS C O 1
ATOM 1351 N N . LEU A 1 103 ? 51.64600 15.22300 45.84700 1.000 21.96046 119 LEU C N 1
ATOM 1352 C CA . LEU A 1 103 ? 51.26700 15.67000 44.49700 1.000 21.26835 119 LEU C CA 1
ATOM 1353 C C . LEU A 1 103 ? 49.81300 16.12800 44.38300 1.000 23.63178 119 LEU C C 1
ATOM 1354 O O . LEU A 1 103 ? 49.50500 16.93600 43.49600 1.000 23.20487 119 LEU C O 1
ATOM 1370 N N . ASP A 1 104 ? 48.92100 15.67500 45.25900 1.000 23.58356 120 ASP C N 1
ATOM 1371 C CA . ASP A 1 104 ? 47.54700 16.18400 45.25100 1.000 24.24022 120 ASP C CA 1
ATOM 1372 C C . ASP A 1 104 ? 47.42400 17.53500 45.95200 1.000 23.22383 120 ASP C C 1
ATOM 1373 O O . ASP A 1 104 ? 46.30300 18.00000 46.21900 1.000 22.38709 120 ASP C O 1
ATOM 1382 N N . CYS A 1 105 ? 48.56100 18.14800 46.26200 1.000 20.04935 121 CYS C N 1
ATOM 1383 C CA . CYS A 1 105 ? 48.64200 19.51900 46.72100 1.000 21.06723 121 CYS C CA 1
ATOM 1384 C C . CYS A 1 105 ? 49.42100 20.39400 45.76300 1.000 20.87648 121 CYS C C 1
ATOM 1385 O O . CYS A 1 105 ? 49.11800 21.58400 45.64500 1.000 21.11711 121 CYS C O 1
ATOM 1393 N N . LEU A 1 106 ? 50.46100 19.85000 45.09800 1.000 18.09422 122 LEU C N 1
ATOM 1394 C CA . LEU A 1 106 ? 51.35500 20.73200 44.36200 1.000 18.22715 122 LEU C CA 1
ATOM 1395 C C . LEU A 1 106 ? 51.76500 20.21400 42.99600 1.000 19.53329 122 LEU C C 1
ATOM 1396 O O . LEU A 1 106 ? 52.62100 20.82900 42.35400 1.000 18.68346 122 LEU C O 1
ATOM 1412 N N . GLY A 1 107 ? 51.16500 19.13000 42.51700 1.000 19.55527 123 GLY C N 1
ATOM 1413 C CA . GLY A 1 107 ? 51.57300 18.59600 41.23600 1.000 20.32330 123 GLY C CA 1
ATOM 1414 C C . GLY A 1 107 ? 51.43500 19.58700 40.09700 1.000 20.62774 123 GLY C C 1
ATOM 1415 O O . GLY A 1 107 ? 52.16700 19.51000 39.10800 1.000 21.33860 123 GLY C O 1
ATOM 1419 N N . GLY A 1 108 ? 50.51800 20.53400 40.22100 1.000 19.64037 124 GLY C N 1
ATOM 1420 C CA . GLY A 1 108 ? 50.29000 21.50300 39.16800 1.000 20.44621 124 GLY C CA 1
ATOM 1421 C C . GLY A 1 108 ? 50.84600 22.89200 39.39200 1.000 18.55004 124 GLY C C 1
ATOM 1422 O O . GLY A 1 108 ? 50.42900 23.83600 38.71500 1.000 19.02573 124 GLY C O 1
ATOM 1426 N N . LEU A 1 109 ? 51.83100 23.04800 40.27100 1.000 18.96604 125 LEU C N 1
ATOM 1427 C CA . LEU A 1 109 ? 52.28100 24.40000 40.57800 1.000 18.55780 125 LEU C CA 1
ATOM 1428 C C . LEU A 1 109 ? 52.85100 25.13200 39.36100 1.000 18.55966 125 LEU C C 1
ATOM 1429 O O . LEU A 1 109 ? 52.76700 26.36600 39.29200 1.000 20.35457 125 LEU C O 1
ATOM 1445 N N . GLU A 1 110 ? 53.46300 24.41900 38.41000 1.000 19.43985 126 GLU C N 1
ATOM 1446 C CA . GLU A 1 110 ? 54.08500 25.14300 37.30400 1.000 20.81463 126 GLU C CA 1
ATOM 1447 C C . GLU A 1 110 ? 53.05000 25.92400 36.49400 1.000 20.44543 126 GLU C C 1
ATOM 1448 O O . GLU A 1 110 ? 53.37500 26.97400 35.92000 1.000 21.57680 126 GLU C O 1
ATOM 1460 N N . ALA A 1 111 ? 51.80200 25.44800 36.44300 1.000 20.09445 127 ALA C N 1
ATOM 1461 C CA . ALA A 1 111 ? 50.76100 26.20400 35.76500 1.000 20.35997 127 ALA C CA 1
ATOM 1462 C C . ALA A 1 111 ? 50.53100 27.55500 36.43600 1.000 19.20236 127 ALA C C 1
ATOM 1463 O O . ALA A 1 111 ? 50.21300 28.54100 35.77100 1.000 20.33083 127 ALA C O 1
ATOM 1470 N N . PHE A 1 112 ? 50.64300 27.60700 37.76100 1.000 19.10407 128 PHE C N 1
ATOM 1471 C CA . PHE A 1 112 ? 50.53300 28.88200 38.45500 1.000 18.02828 128 PHE C CA 1
ATOM 1472 C C . PHE A 1 112 ? 51.77200 29.72600 38.21500 1.000 18.68148 128 PHE C C 1
ATOM 1473 O O . PHE A 1 112 ? 51.67400 30.92300 37.90800 1.000 19.08464 128 PHE C O 1
ATOM 1490 N N . HIS A 1 113 ? 52.94700 29.10700 38.31600 1.000 18.32239 129 HIS C N 1
ATOM 1491 C CA . HIS A 1 113 ? 54.18000 29.84800 38.16400 1.000 19.74331 129 HIS C CA 1
ATOM 1492 C C . HIS A 1 113 ? 54.28500 30.43600 36.76800 1.000 19.55241 129 HIS C C 1
ATOM 1493 O O . HIS A 1 113 ? 54.70000 31.58300 36.60700 1.000 21.63880 129 HIS C O 1
ATOM 1507 N N . ALA A 1 114 ? 53.86700 29.69000 35.75600 1.000 19.56017 130 ALA C N 1
ATOM 1508 C CA . ALA A 1 114 ? 53.91300 30.19500 34.38700 1.000 20.15130 130 ALA C CA 1
ATOM 1509 C C . ALA A 1 114 ? 53.14500 31.50400 34.24000 1.000 21.04296 130 ALA C C 1
ATOM 1510 O O . ALA A 1 114 ? 53.48400 32.34400 33.38900 1.000 22.48827 130 ALA C O 1
ATOM 1517 N N . ARG A 1 115 ? 52.10000 31.68100 35.03600 1.000 21.35312 131 ARG C N 1
ATOM 1518 C CA . ARG A 1 115 ? 51.26500 32.86900 35.02700 1.000 21.65977 131 ARG C CA 1
ATOM 1519 C C . ARG A 1 115 ? 51.71900 33.92300 36.02800 1.000 21.76856 131 ARG C C 1
ATOM 1520 O O . ARG A 1 115 ? 51.01400 34.92400 36.22500 1.000 23.22346 131 ARG C O 1
ATOM 1541 N N . ASN A 1 116 ? 52.88600 33.73100 36.64100 1.000 22.32199 133 ASN C N 1
ATOM 1542 C CA . ASN A 1 116 ? 53.41000 34.68000 37.62100 1.000 24.30910 133 ASN C CA 1
ATOM 1543 C C . ASN A 1 116 ? 52.48900 34.80300 38.81900 1.000 21.17148 133 ASN C C 1
ATOM 1544 O O . ASN A 1 116 ? 52.46200 35.84000 39.48200 1.000 24.26883 133 ASN C O 1
ATOM 1555 N N . ILE A 1 117 ? 51.80100 33.71900 39.15000 1.000 18.56656 134 ILE C N 1
ATOM 1556 C CA . ILE A 1 117 ? 51.01200 33.64200 40.38100 1.000 17.34051 134 ILE C CA 1
ATOM 1557 C C . ILE A 1 117 ? 51.90100 33.03000 41.44500 1.000 17.70997 134 ILE C C 1
ATOM 1558 O O . ILE A 1 117 ? 52.42300 31.92700 41.24600 1.000 19.50102 134 ILE C O 1
ATOM 1574 N N . PRO A 1 118 ? 52.08800 33.67800 42.59000 1.000 16.92826 135 PRO C N 1
ATOM 1575 C CA . PRO A 1 118 ? 53.01800 33.14600 43.58100 1.000 17.43905 135 PRO C CA 1
ATOM 1576 C C . PRO A 1 118 ? 52.42300 31.97200 44.32900 1.000 16.95017 135 PRO C C 1
ATOM 1577 O O . PRO A 1 118 ? 51.21600 31.91400 44.57300 1.000 17.36230 135 PRO C O 1
ATOM 1588 N N . SER A 1 119 ? 53.29400 31.04800 44.71400 1.000 15.50717 136 SER C N 1
ATOM 1589 C CA . SER A 1 119 ? 52.90700 29.88000 45.48100 1.000 16.07744 136 SER C CA 1
ATOM 1590 C C . SER A 1 119 ? 53.52800 29.92900 46.86900 1.000 17.28913 136 SER C C 1
ATOM 1591 O O . SER A 1 119 ? 54.68500 30.34500 47.03900 1.000 17.42534 136 SER C O 1
ATOM 1599 N N . TYR A 1 120 ? 52.74100 29.50400 47.84700 1.000 15.60070 137 TYR C N 1
ATOM 1600 C CA . TYR A 1 120 ? 53.13700 29.53100 49.23900 1.000 15.77770 137 TYR C CA 1
ATOM 1601 C C . TYR A 1 120 ? 52.91000 28.17100 49.87800 1.000 15.48720 137 TYR C C 1
ATOM 1602 O O . TYR A 1 120 ? 52.03100 27.41800 49.47400 1.000 15.68491 137 TYR C O 1
ATOM 1620 N N . ALA A 1 121 ? 53.68300 27.88500 50.92000 1.000 15.54228 138 ALA C N 1
ATOM 1621 C CA . ALA A 1 121 ? 53.50900 26.64500 51.66300 1.000 15.47128 138 ALA C CA 1
ATOM 1622 C C . ALA A 1 121 ? 54.27500 26.76300 52.96800 1.000 14.78574 138 ALA C C 1
ATOM 1623 O O . ALA A 1 121 ? 55.07300 27.68000 53.16800 1.000 15.98583 138 ALA C O 1
ATOM 1630 N N . PHE A 1 122 ? 53.99400 25.84100 53.87900 1.000 14.72494 139 PHE C N 1
ATOM 1631 C CA . PHE A 1 122 ? 54.80300 25.75600 55.08600 1.000 14.65881 139 PHE C CA 1
ATOM 1632 C C . PHE A 1 122 ? 56.27600 25.64100 54.72100 1.000 14.02312 139 PHE C C 1
ATOM 1633 O O . PHE A 1 122 ? 56.64000 24.96900 53.75500 1.000 15.20908 139 PHE C O 1
ATOM 1650 N N . LYS A 1 123 ? 57.13100 26.25700 55.53000 1.000 16.28539 140 LYS C N 1
ATOM 1651 C CA . LYS A 1 123 ? 58.55800 26.26200 55.22900 1.000 17.01317 140 LYS C CA 1
ATOM 1652 C C . LYS A 1 123 ? 59.08500 24.86200 54.93700 1.000 16.03973 140 LYS C C 1
ATOM 1653 O O . LYS A 1 123 ? 59.88500 24.67000 54.01400 1.000 18.41842 140 LYS C O 1
ATOM 1672 N N . ASN A 1 124 ? 58.65000 23.86300 55.70400 1.000 15.24758 141 ASN C N 1
ATOM 1673 C CA . ASN A 1 124 ? 59.16700 22.51900 55.50100 1.000 15.50282 141 ASN C CA 1
ATOM 1674 C C . ASN A 1 124 ? 58.59700 21.84900 54.26800 1.000 15.14060 141 ASN C C 1
ATOM 1675 O O . ASN A 1 124 ? 59.21100 20.90300 53.76900 1.000 16.96341 141 ASN C O 1
ATOM 1686 N N . THR A 1 125 ? 57.45600 22.32500 53.75400 1.000 14.50086 142 THR C N 1
ATOM 1687 C CA . THR A 1 125 ? 56.96000 21.80100 52.48200 1.000 16.09281 142 THR C CA 1
ATOM 1688 C C . THR A 1 125 ? 57.92100 22.10800 51.34900 1.000 16.79611 142 THR C C 1
ATOM 1689 O O . THR A 1 125 ? 58.10200 21.28000 50.44500 1.000 17.32601 142 THR C O 1
ATOM 1700 N N . LEU A 1 126 ? 58.58400 23.26200 51.39100 1.000 18.15241 143 LEU C N 1
ATOM 1701 C CA . LEU A 1 126 ? 59.53900 23.58100 50.33300 1.000 18.75664 143 LEU C CA 1
ATOM 1702 C C . LEU A 1 126 ? 60.66600 22.55400 50.28600 1.000 19.41679 143 LEU C C 1
ATOM 1703 O O . LEU A 1 126 ? 60.99500 22.02000 49.22200 1.000 20.10075 143 LEU C O 1
ATOM 1719 N N . SER A 1 127 ? 61.26400 22.25100 51.43800 1.000 20.20504 144 SER C N 1
ATOM 1720 C CA . SER A 1 127 ? 62.38500 21.31100 51.45200 1.000 20.87337 144 SER C CA 1
ATOM 1721 C C . SER A 1 127 ? 61.91500 19.89900 51.13000 1.000 20.42959 144 SER C C 1
ATOM 1722 O O . SER A 1 127 ? 62.57000 19.18600 50.36600 1.000 21.26941 144 SER C O 1
ATOM 1730 N N . LEU A 1 128 ? 60.74900 19.49900 51.64300 1.000 18.44126 145 LEU C N 1
ATOM 1731 C CA . LEU A 1 128 ? 60.25000 18.16100 51.33200 1.000 17.25347 145 LEU C CA 1
ATOM 1732 C C . LEU A 1 128 ? 59.94600 18.01900 49.84400 1.000 18.49543 145 LEU C C 1
ATOM 1733 O O . LEU A 1 128 ? 60.23800 16.98400 49.24100 1.000 18.74456 145 LEU C O 1
ATOM 1749 N N . ALA A 1 129 ? 59.35900 19.04500 49.23600 1.000 19.19606 146 ALA C N 1
ATOM 1750 C CA . ALA A 1 129 ? 59.08600 18.98200 47.80200 1.000 19.02782 146 ALA C CA 1
ATOM 1751 C C . ALA A 1 129 ? 60.38600 18.81100 47.03500 1.000 20.98310 146 ALA C C 1
ATOM 1752 O O . ALA A 1 129 ? 60.49200 17.97400 46.13000 1.000 22.22744 146 ALA C O 1
ATOM 1759 N N . SER A 1 130 ? 61.39500 19.59700 47.39500 1.000 20.42945 147 SER C N 1
ATOM 1760 C CA . SER A 1 130 ? 62.67100 19.50400 46.71100 1.000 22.58455 147 SER C CA 1
ATOM 1761 C C . SER A 1 130 ? 63.27900 18.12000 46.87300 1.000 23.24965 147 SER C C 1
ATOM 1762 O O . SER A 1 130 ? 63.77100 17.52900 45.90500 1.000 24.84970 147 SER C O 1
ATOM 1770 N N . GLN A 1 131 ? 63.24200 17.57000 48.07900 1.000 24.13391 148 GLN C N 1
ATOM 1771 C CA . GLN A 1 131 ? 63.86300 16.27500 48.27100 1.000 23.63718 148 GLN C CA 1
ATOM 1772 C C . GLN A 1 131 ? 63.14900 15.18200 47.49600 1.000 24.42186 148 GLN C C 1
ATOM 1773 O O . GLN A 1 131 ? 63.75300 14.14700 47.19300 1.000 25.31870 148 GLN C O 1
ATOM 1787 N N . HIS A 1 132 ? 61.85000 15.33600 47.27100 1.000 22.78975 149 HIS C N 1
ATOM 1788 C CA . HIS A 1 132 ? 61.08200 14.36800 46.49100 1.000 24.55893 149 HIS C CA 1
ATOM 1789 C C . HIS A 1 132 ? 61.09700 14.64700 44.99600 1.000 26.35322 149 HIS C C 1
ATOM 1790 O O . HIS A 1 132 ? 60.48900 13.88300 44.23500 1.000 26.79523 149 HIS C O 1
ATOM 1804 N N . ASP A 1 133 ? 61.76900 15.71100 44.56200 1.000 26.05523 150 ASP C N 1
ATOM 1805 C CA . ASP A 1 133 ? 61.77900 16.11100 43.15400 1.000 30.56073 150 ASP C CA 1
ATOM 1806 C C . ASP A 1 133 ? 60.36300 16.40500 42.65300 1.000 27.73666 150 ASP C C 1
ATOM 1807 O O . ASP A 1 133 ? 60.00400 16.09100 41.51900 1.000 28.31204 150 ASP C O 1
ATOM 1816 N N . PHE A 1 134 ? 59.55600 17.03800 43.50200 1.000 24.04109 165 PHE C N 1
ATOM 1817 C CA . PHE A 1 134 ? 58.23000 17.51300 43.14400 1.000 21.90424 165 PHE C CA 1
ATOM 1818 C C . PHE A 1 134 ? 58.27900 19.01300 42.86500 1.000 21.26454 165 PHE C C 1
ATOM 1819 O O . PHE A 1 134 ? 59.21900 19.70800 43.27400 1.000 21.69065 165 PHE C O 1
ATOM 1836 N N . PRO A 1 135 ? 57.28100 19.55400 42.16100 1.000 19.71592 166 PRO C N 1
ATOM 1837 C CA . PRO A 1 135 ? 57.20700 21.01300 41.97900 1.000 20.28251 166 PRO C CA 1
ATOM 1838 C C . PRO A 1 135 ? 57.31700 21.73900 43.30800 1.000 20.15798 166 PRO C C 1
ATOM 1839 O O . PRO A 1 135 ? 56.74400 21.32500 44.31600 1.000 21.89698 166 PRO C O 1
ATOM 1850 N N . GLN A 1 136 ? 58.10400 22.81000 43.32100 1.000 21.11440 167 GLN C N 1
ATOM 1851 C CA . GLN A 1 136 ? 58.44400 23.44600 44.59000 1.000 21.81538 167 GLN C CA 1
ATOM 1852 C C . GLN A 1 136 ? 57.65700 24.72700 44.79900 1.000 18.22993 167 GLN C C 1
ATOM 1853 O O . GLN A 1 136 ? 57.73200 25.64500 43.97000 1.000 19.43220 167 GLN C O 1
ATOM 1867 N N . PRO A 1 137 ? 56.95000 24.86900 45.91400 1.000 17.48497 168 PRO C N 1
ATOM 1868 C CA . PRO A 1 137 ? 56.38600 26.17800 46.25600 1.000 17.33996 168 PRO C CA 1
ATOM 1869 C C . PRO A 1 137 ? 57.49500 27.21300 46.37900 1.000 18.40940 168 PRO C C 1
ATOM 1870 O O . PRO A 1 137 ? 58.62200 26.91400 46.77800 1.000 19.59930 168 PRO C O 1
ATOM 1881 N N . GLN A 1 138 ? 57.15400 28.45500 46.05800 1.000 17.63913 169 GLN C N 1
ATOM 1882 C CA . GLN A 1 138 ? 58.15700 29.50500 45.99500 1.000 19.15810 169 GLN C CA 1
ATOM 1883 C C . GLN A 1 138 ? 58.42500 30.16600 47.33100 1.000 19.77320 169 GLN C C 1
ATOM 1884 O O . GLN A 1 138 ? 59.56600 30.55900 47.59600 1.000 23.33701 169 GLN C O 1
ATOM 1898 N N . LYS A 1 139 ? 57.40400 30.30100 48.16500 1.000 18.28660 170 LYS C N 1
ATOM 1899 C CA . LYS A 1 139 ? 57.48600 31.12300 49.36700 1.000 19.30770 170 LYS C CA 1
ATOM 1900 C C . LYS A 1 139 ? 57.06900 30.28000 50.55800 1.000 18.28607 170 LYS C C 1
ATOM 1901 O O . LYS A 1 139 ? 55.97900 29.70200 50.56100 1.000 20.24632 170 LYS C O 1
ATOM 1920 N N . GLY A 1 140 ? 57.91700 30.22300 51.57200 1.000 19.10063 171 GLY C N 1
ATOM 1921 C CA . GLY A 1 140 ? 57.60500 29.48000 52.77100 1.000 18.96383 171 GLY C CA 1
ATOM 1922 C C . GLY A 1 140 ? 57.17400 30.40200 53.89500 1.000 19.32608 171 GLY C C 1
ATOM 1923 O O . GLY A 1 140 ? 57.53700 31.57600 53.93600 1.000 21.74546 171 GLY C O 1
ATOM 1927 N N . PHE A 1 141 ? 56.39000 29.85200 54.81400 1.000 18.25986 172 PHE C N 1
ATOM 1928 C CA . PHE A 1 141 ? 56.02000 30.56300 56.02600 1.000 17.27084 172 PHE C CA 1
ATOM 1929 C C . PHE A 1 141 ? 56.18200 29.63600 57.22400 1.000 16.42566 172 PHE C C 1
ATOM 1930 O O . PHE A 1 141 ? 56.15600 28.41400 57.10000 1.000 17.12917 172 PHE C O 1
ATOM 1947 N N A SER A 1 142 ? 56.36600 30.21400 58.40200 0.700 21.46613 1173 SER C N 1
ATOM 1948 N N B SER A 1 142 ? 56.34400 30.24200 58.39100 0.300 18.12612 1173 SER C N 1
ATOM 1949 C CA A SER A 1 142 ? 56.78000 29.35600 59.49500 0.700 25.35105 1173 SER C CA 1
ATOM 1950 C CA B SER A 1 142 ? 56.30400 29.49400 59.63900 0.300 17.99313 1173 SER C CA 1
ATOM 1951 C C A SER A 1 142 ? 55.64200 28.99700 60.42900 0.700 28.63254 1173 SER C C 1
ATOM 1952 C C B SER A 1 142 ? 55.20700 30.02000 60.54500 0.300 15.15302 1173 SER C C 1
ATOM 1953 O O A SER A 1 142 ? 55.79000 28.10200 61.25600 0.700 30.85122 1173 SER C O 1
ATOM 1954 O O B SER A 1 142 ? 54.33000 29.24300 60.94700 0.300 13.76386 1173 SER C O 1
ATOM 1969 N N A ASP A 1 143 ? 54.49600 29.63200 60.32300 0.700 26.53949 173 ASP C N 1
ATOM 1970 N N B ASP A 1 143 ? 55.23700 3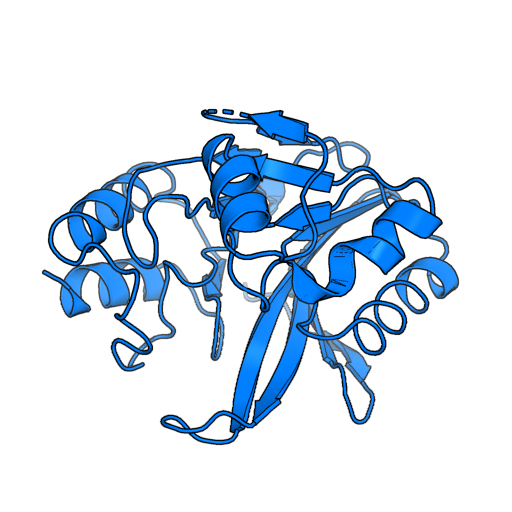1.31500 60.85800 0.300 17.95635 173 ASP C N 1
ATOM 1971 C CA A ASP A 1 143 ? 53.50900 29.68300 61.38300 0.700 26.75192 173 ASP C CA 1
ATOM 1972 C CA B ASP A 1 143 ? 54.09400 31.96200 61.46500 0.300 18.70645 173 ASP C CA 1
ATOM 1973 C C A ASP A 1 143 ? 52.08900 29.92900 60.91400 0.700 21.88566 173 ASP C C 1
ATOM 1974 C C B ASP A 1 143 ? 52.94300 32.00200 60.47000 0.300 15.90915 173 ASP C C 1
ATOM 1975 O O A ASP A 1 143 ? 51.27300 28.96600 60.96500 0.700 16.09507 173 ASP C O 1
ATOM 1976 O O B ASP A 1 143 ? 53.13600 32.01300 59.24800 0.300 15.28400 173 ASP C O 1
ATOM 1993 N N A GLU A 1 144 ? 51.80800 31.23700 60.63900 0.600 24.04344 174 GLU C N 1
ATOM 1994 N N B GLU A 1 144 ? 51.72900 32.02700 61.01000 0.400 19.38988 174 GLU C N 1
ATOM 1995 C CA A GLU A 1 144 ? 50.55500 31.70700 60.04800 0.600 20.83996 174 GLU C CA 1
ATOM 1996 C CA B GLU A 1 144 ? 50.53800 31.99800 60.17100 0.400 19.43948 174 GLU C CA 1
ATOM 1997 C C A GLU A 1 144 ? 50.79700 32.78600 59.00000 0.600 21.46121 174 GLU C C 1
ATOM 1998 C C B GLU A 1 144 ? 50.65500 32.99200 59.02200 0.400 19.70022 174 GLU C C 1
ATOM 1999 O O A GLU A 1 144 ? 51.35700 33.84300 59.29700 0.600 28.79795 174 GLU C O 1
ATOM 2000 O O B GLU A 1 144 ? 51.11500 34.12800 59.19700 0.400 23.45421 174 GLU C O 1
ATOM 2022 N N . LEU A 1 145 ? 50.18000 32.58800 57.85200 1.000 16.73389 175 LEU C N 1
ATOM 2023 C CA . LEU A 1 145 ? 50.29700 33.42500 56.67700 1.000 15.67080 175 LEU C CA 1
ATOM 2024 C C . LEU A 1 145 ? 48.92600 34.02900 56.41100 1.000 14.35117 175 LEU C C 1
ATOM 2025 O O . LEU A 1 145 ? 47.90400 33.32000 56.46300 1.000 14.60044 175 LEU C O 1
ATOM 2041 N N . THR A 1 146 ? 48.89900 35.33200 56.14600 1.000 15.27169 176 THR C N 1
ATOM 2042 C CA . THR A 1 146 ? 47.69000 36.02600 55.74400 1.000 15.22759 176 THR C CA 1
ATOM 2043 C C . THR A 1 146 ? 47.78200 36.31400 54.25100 1.000 15.60367 176 THR C C 1
ATOM 2044 O O . THR A 1 146 ? 48.77900 36.87500 53.78700 1.000 16.41586 176 THR C O 1
ATOM 2055 N N . LEU A 1 147 ? 46.75400 35.91000 53.51000 1.000 14.65619 177 LEU C N 1
ATOM 2056 C CA . LEU A 1 147 ? 46.68800 36.16100 52.07800 1.000 15.65300 177 LEU C CA 1
ATOM 2057 C C . LEU A 1 147 ? 45.43300 36.96600 51.77900 1.000 15.78062 177 LEU C C 1
ATOM 2058 O O . LEU A 1 147 ? 44.30900 36.51400 52.04300 1.000 16.14119 177 LEU C O 1
ATOM 2074 N N . LYS A 1 148 ? 45.63400 38.13800 51.19300 1.000 15.84264 178 LYS C N 1
ATOM 2075 C CA . LYS A 1 148 ? 44.53300 39.00200 50.81600 1.000 15.70754 178 LYS C CA 1
ATOM 2076 C C . LYS A 1 148 ? 43.74400 38.38400 49.67000 1.000 16.62270 178 LYS C C 1
ATOM 2077 O O . LYS A 1 148 ? 44.30700 37.85800 48.69700 1.000 18.06712 178 LYS C O 1
ATOM 2096 N N A VAL A 1 149 ? 42.42200 38.46400 49.79800 0.610 15.76855 179 VAL C N 1
ATOM 2097 N N B VAL A 1 149 ? 42.42800 38.45900 49.78000 0.390 15.29165 179 VAL C N 1
ATOM 2098 C CA A VAL A 1 149 ? 41.47400 38.0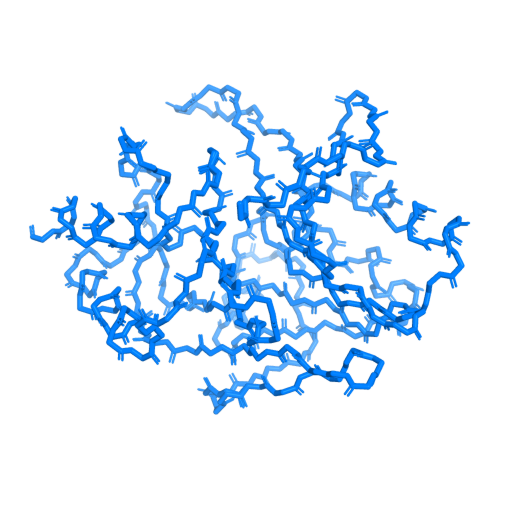5700 48.76600 0.610 16.91979 179 VAL C CA 1
ATOM 2099 C CA B VAL A 1 149 ? 41.56000 38.08200 48.67600 0.390 15.40223 179 VAL C CA 1
ATOM 2100 C C A VAL A 1 149 ? 40.46900 39.20200 48.67200 0.610 16.21177 179 VAL C C 1
ATOM 2101 C C B VAL A 1 149 ? 40.46000 39.13200 48.59200 0.390 16.24294 179 VAL C C 1
ATOM 2102 O O A VAL A 1 149 ? 39.52900 39.28100 49.46900 0.610 15.77780 179 VAL C O 1
ATOM 2103 O O B VAL A 1 149 ? 39.45400 39.07900 49.30900 0.390 17.08400 179 VAL C O 1
ATOM 2128 N N . GLY A 1 150 ? 40.67600 40.12000 47.74200 1.000 18.12698 180 GLY C N 1
ATOM 2129 C CA . GLY A 1 150 ? 39.77700 41.26000 47.68600 1.000 19.80567 180 GLY C CA 1
ATOM 2130 C C . GLY A 1 150 ? 39.80400 42.02900 48.99100 1.000 18.22691 180 GLY C C 1
ATOM 2131 O O . GLY A 1 150 ? 40.87400 42.37700 49.50400 1.000 19.25249 180 GLY C O 1
ATOM 2135 N N . THR A 1 151 ? 38.61400 42.26600 49.56100 1.000 18.40746 181 THR C N 1
ATOM 2136 C CA . THR A 1 151 ? 38.49800 43.00400 50.80600 1.000 18.48548 181 THR C CA 1
ATOM 2137 C C . THR A 1 151 ? 38.59500 42.10100 52.01400 1.000 17.71127 181 THR C C 1
ATOM 2138 O O . THR A 1 151 ? 38.44800 42.57200 53.14100 1.000 20.49149 181 THR C O 1
ATOM 2149 N N . LYS A 1 152 ? 38.82000 40.82300 51.79700 1.000 16.62388 182 LYS C N 1
ATOM 2150 C CA . LYS A 1 152 ? 38.87900 39.83100 52.85100 1.000 15.17327 182 LYS C CA 1
ATOM 2151 C C . LYS A 1 152 ? 40.26800 39.21900 52.86600 1.000 15.51287 182 LYS C C 1
ATOM 2152 O O . LYS A 1 152 ? 41.16700 39.62700 52.11400 1.000 16.95385 182 LYS C O 1
ATOM 2171 N N . ALA A 1 153 ? 40.43700 38.20500 53.71500 1.000 16.51508 186 ALA C N 1
ATOM 2172 C CA . ALA A 1 153 ? 41.67100 37.44500 53.71800 1.000 15.26877 186 ALA C CA 1
ATOM 2173 C C . ALA A 1 153 ? 41.37500 35.99200 54.03600 1.000 15.15147 186 ALA C C 1
ATOM 2174 O O . ALA A 1 153 ? 40.35100 35.66200 54.64100 1.000 15.95917 186 ALA C O 1
ATOM 2181 N N A VAL A 1 154 ? 42.29800 35.12200 53.64400 1.000 14.29566 187 VAL C N 1
ATOM 2182 N N B VAL A 1 154 ? 42.30300 35.13400 53.62000 0.000 14.55134 187 VAL C N 1
ATOM 2183 C CA A VAL A 1 154 ? 42.31600 33.72900 54.05200 1.000 14.16629 187 VAL C CA 1
ATOM 2184 C CA B VAL A 1 154 ? 42.35000 33.73900 54.03100 0.000 14.23366 187 VAL C CA 1
ATOM 2185 C C A VAL A 1 154 ? 43.63600 33.53100 54.77600 1.000 14.06562 187 VAL C C 1
ATOM 2186 C C B VAL A 1 154 ? 43.65900 33.52800 54.77800 0.000 14.30522 187 VAL C C 1
ATOM 2187 O O A VAL A 1 154 ? 44.63600 34.18600 54.47500 1.000 16.64989 187 VAL C O 1
ATOM 2188 O O B VAL A 1 154 ? 44.66800 34.18500 54.50200 0.000 14.19393 187 VAL C O 1
ATOM 2213 N N . PHE A 1 155 ? 43.63400 32.60800 55.73200 1.000 14.61495 188 PHE C N 1
ATOM 2214 C CA . PHE A 1 155 ? 44.74900 32.37600 56.63900 1.000 14.48620 188 PHE C CA 1
ATOM 2215 C C . PHE A 1 155 ? 45.24700 30.95400 56.47800 1.000 15.19135 188 PHE C C 1
ATOM 2216 O O . PHE A 1 155 ? 44.45900 30.01900 56.32700 1.000 17.74161 188 PHE C O 1
ATOM 2233 N N . VAL A 1 156 ? 46.55800 30.79400 56.48700 1.000 13.99474 189 VAL C N 1
ATOM 2234 C CA . VAL A 1 156 ? 47.16400 29.48100 56.38400 1.000 13.61603 189 VAL C CA 1
ATOM 2235 C C . VAL A 1 156 ? 47.90900 29.26400 57.68400 1.000 14.84713 189 VAL C C 1
ATOM 2236 O O . VAL A 1 156 ? 48.60100 30.17700 58.14700 1.000 16.89114 189 VAL C O 1
ATOM 2249 N N . HIS A 1 157 ? 47.71000 28.10400 58.31200 1.000 13.69231 190 HIS C N 1
ATOM 2250 C CA . HIS A 1 157 ? 48.19300 27.92800 59.67500 1.000 13.82923 190 HIS C CA 1
ATOM 2251 C C . HIS A 1 157 ? 48.69300 26.51800 59.88900 1.000 14.07301 190 HIS C C 1
ATOM 2252 O O . HIS A 1 157 ? 48.03300 25.56700 59.48100 1.000 14.11462 190 HIS C O 1
ATOM 2266 N N . TYR A 1 158 ? 49.87000 26.41200 60.51500 1.000 14.30613 191 TYR C N 1
ATOM 2267 C CA . TYR A 1 158 ? 50.43200 25.13700 60.93900 1.000 15.25726 191 TYR C CA 1
ATOM 2268 C C . TYR A 1 158 ? 50.06200 24.86300 62.39300 1.000 14.94389 191 TYR C C 1
ATOM 2269 O O . TYR A 1 158 ? 50.37900 25.66000 63.28600 1.000 15.97968 191 TYR C O 1
ATOM 2287 N N . PHE A 1 159 ? 49.43100 23.72400 62.62200 1.000 15.33183 192 PHE C N 1
ATOM 2288 C CA . PHE A 1 159 ? 49.04400 23.28900 63.95100 1.000 14.51036 192 PHE C CA 1
ATOM 2289 C C . PHE A 1 159 ? 49.76100 22.02700 64.39600 1.000 15.74465 192 PHE C C 1
ATOM 2290 O O . PHE A 1 159 ? 49.49000 21.54900 65.51000 1.000 16.44824 192 PHE C O 1
ATOM 2307 N N . GLY A 1 160 ? 50.66700 21.48900 63.58600 1.000 14.17005 193 GLY C N 1
ATOM 2308 C CA . GLY A 1 160 ? 51.39100 20.28600 63.93100 1.000 13.71737 193 GLY C CA 1
ATOM 2309 C C . GLY A 1 160 ? 51.22000 19.18700 62.90300 1.000 13.70178 193 GLY C C 1
ATOM 2310 O O . GLY A 1 160 ? 50.54800 19.33400 61.88400 1.000 14.43845 193 GLY C O 1
ATOM 2314 N N . GLU A 1 161 ? 51.87500 18.07500 63.18800 1.000 14.24363 194 GLU C N 1
ATOM 2315 C CA . GLU A 1 161 ? 51.95100 16.96500 62.24400 1.000 14.05363 194 GLU C CA 1
ATOM 2316 C C . GLU A 1 161 ? 50.66800 16.11700 62.25000 1.000 14.25098 194 GLU C C 1
ATOM 2317 O O . GLU A 1 161 ? 49.90000 16.08500 63.20600 1.000 14.01993 194 GLU C O 1
ATOM 2329 N N . GLY A 1 162 ? 50.45200 15.40300 61.14500 1.000 14.38543 195 GLY C N 1
ATOM 2330 C CA . GLY A 1 162 ? 49.33600 14.49000 61.05700 1.000 14.57551 195 GLY C CA 1
ATOM 2331 C C . GLY A 1 162 ? 49.45600 13.60800 59.83900 1.000 14.27313 195 GLY C C 1
ATOM 2332 O O . GLY A 1 162 ? 50.23000 12.65200 59.80800 1.000 16.04941 195 GLY C O 1
ATOM 2336 N N . HIS A 1 163 ? 48.68800 13.95000 58.81800 1.000 14.47639 196 HIS C N 1
ATOM 2337 C CA . HIS A 1 163 ? 48.79900 13.25800 57.54000 1.000 14.39827 196 HIS C CA 1
ATOM 2338 C C . HIS A 1 163 ? 50.22600 13.30700 57.01400 1.000 15.77610 196 HIS C C 1
ATOM 2339 O O . HIS A 1 163 ? 50.74600 12.31500 56.48700 1.000 14.94772 196 HIS C O 1
ATOM 2353 N N . THR A 1 164 ? 50.88200 14.44900 57.17200 1.000 14.04892 197 THR C N 1
ATOM 2354 C CA . THR A 1 164 ? 52.31900 14.57000 56.94800 1.000 13.76113 197 THR C CA 1
ATOM 2355 C C . THR A 1 164 ? 52.90100 15.46900 58.03800 1.000 13.15203 197 THR C C 1
ATOM 2356 O O . THR A 1 164 ? 52.17200 16.06100 58.84900 1.000 15.35044 197 THR C O 1
ATOM 2367 N N . GLN A 1 165 ? 54.23200 15.57800 58.06800 1.000 14.66773 198 GLN C N 1
ATOM 2368 C CA . GLN A 1 165 ? 54.84700 16.44400 59.06200 1.000 14.99829 198 GLN C CA 1
ATOM 2369 C C . GLN A 1 165 ? 54.59000 17.91600 58.80300 1.000 14.47602 198 GLN C C 1
ATOM 2370 O O . GLN A 1 165 ? 54.62400 18.71200 59.75100 1.000 16.52478 198 GLN C O 1
ATOM 2384 N N . ASP A 1 166 ? 54.32700 18.29500 57.54300 1.000 15.00932 199 ASP C N 1
ATOM 2385 C CA . ASP A 1 166 ? 54.27900 19.68100 57.10200 1.000 13.82274 199 ASP C CA 1
ATOM 2386 C C . ASP A 1 166 ? 52.86200 20.18600 56.82700 1.000 13.99987 199 ASP C C 1
ATOM 2387 O O . ASP A 1 166 ? 52.72300 21.31400 56.33800 1.000 15.69114 199 ASP C O 1
ATOM 2396 N N . ASN A 1 167 ? 51.85700 19.37300 57.05600 1.000 15.05856 200 ASN C N 1
ATOM 2397 C CA . ASN A 1 167 ? 50.52600 19.77700 56.66000 1.000 14.60793 200 ASN C CA 1
ATOM 2398 C C . ASN A 1 167 ? 49.99000 21.03200 57.34300 1.000 14.12238 200 ASN C C 1
ATOM 2399 O O . ASN A 1 167 ? 50.19500 21.21100 58.48700 1.000 15.36493 200 ASN C O 1
ATOM 2410 N N . VAL A 1 168 ? 49.31800 21.87100 56.56500 1.000 14.54742 201 VAL C N 1
ATOM 2411 C CA . VAL A 1 168 ? 48.73700 23.11100 57.04800 1.000 13.62193 201 VAL C CA 1
ATOM 2412 C C . VAL A 1 168 ? 47.27700 23.16500 56.65700 1.000 13.61112 201 VAL C C 1
ATOM 2413 O O . VAL A 1 168 ? 46.83300 22.45400 55.75600 1.000 14.65229 201 VAL C O 1
ATOM 2426 N N . ILE A 1 169 ? 46.54100 24.04900 57.32700 1.000 14.08389 202 ILE C N 1
ATOM 2427 C CA . ILE A 1 169 ? 45.14600 24.28300 56.98800 1.000 13.91296 202 ILE C CA 1
ATOM 2428 C C . ILE A 1 169 ? 44.99000 25.66200 56.36800 1.000 13.88315 202 ILE C C 1
ATOM 2429 O O . ILE A 1 169 ? 45.83300 26.56500 56.54100 1.000 14.47832 202 ILE C O 1
ATOM 2445 N N . GLY A 1 170 ? 43.83400 25.84600 55.71700 1.000 13.43514 203 GLY C N 1
ATOM 2446 C CA . GLY A 1 170 ? 43.40100 27.16400 55.30500 1.000 13.58373 203 GLY C CA 1
ATOM 2447 C C . GLY A 1 170 ? 42.11300 27.50600 56.02400 1.000 13.95458 203 GLY C C 1
ATOM 2448 O O . GLY A 1 170 ? 41.21200 26.67500 56.11900 1.000 15.03893 203 GLY C O 1
ATOM 2452 N N . TYR A 1 171 ? 42.02600 28.71600 56.55500 1.000 14.20196 204 TYR C N 1
ATOM 2453 C CA . TYR A 1 171 ? 40.87000 29.16400 57.31900 1.000 14.00393 204 TYR C CA 1
ATOM 2454 C C . TYR A 1 171 ? 40.36400 30.46300 56.71900 1.000 14.89169 204 TYR C C 1
ATOM 2455 O O . TYR A 1 171 ? 41.12500 31.42300 56.57200 1.000 14.98483 204 TYR C O 1
ATOM 2473 N N . PHE A 1 172 ? 39.07700 30.49400 56.39600 1.000 14.60333 205 PHE C N 1
ATOM 2474 C CA . PHE A 1 172 ? 38.43200 31.67400 55.81900 1.000 14.90091 205 PHE C CA 1
ATOM 2475 C C . PHE A 1 172 ? 37.33200 32.09300 56.77400 1.000 14.09461 205 PHE C C 1
ATOM 2476 O O . PHE A 1 172 ? 36.23000 31.51000 56.76100 1.000 13.98688 205 PHE C O 1
ATOM 2493 N N . PRO A 1 173 ? 37.57800 33.09400 57.60700 1.000 14.66501 209 PRO C N 1
ATOM 2494 C CA . PRO A 1 173 ? 36.65600 33.34500 58.70800 1.000 16.09351 209 PRO C CA 1
ATOM 2495 C C . PRO A 1 173 ? 35.33000 33.92600 58.26600 1.000 14.01314 209 PRO C C 1
ATOM 2496 O O . PRO A 1 173 ? 34.31200 33.71100 58.92500 1.000 15.57127 209 PRO C O 1
ATOM 2507 N N . ASP A 1 174 ? 35.28100 34.67800 57.17300 1.000 14.41593 210 ASP C N 1
ATOM 2508 C CA . ASP A 1 174 ? 34.02500 35.35100 56.83300 1.000 15.59391 210 ASP C CA 1
ATOM 2509 C C . ASP A 1 174 ? 32.88100 34.36600 56.63700 1.000 15.17267 210 ASP C C 1
ATOM 2510 O O . ASP A 1 174 ? 31.73200 34.67500 56.97500 1.000 17.40203 210 ASP C O 1
ATOM 2519 N N . ASP A 1 175 ? 33.15400 33.20300 56.05400 1.000 14.31407 211 ASP C N 1
ATOM 2520 C CA . ASP A 1 175 ? 32.13600 32.17400 55.88300 1.000 15.31322 211 ASP C CA 1
ATOM 2521 C C . ASP A 1 175 ? 32.30200 31.04700 56.90400 1.000 15.29871 211 ASP C C 1
ATOM 2522 O O . ASP A 1 175 ? 31.58400 30.03300 56.80300 1.000 16.17540 211 ASP C O 1
ATOM 2531 N N . GLN A 1 176 ? 33.25900 31.15700 57.82000 1.000 14.83177 215 GLN C N 1
ATOM 2532 C CA . GLN A 1 176 ? 33.54300 30.10500 58.81300 1.000 14.47959 215 GLN C CA 1
ATOM 2533 C C . GLN A 1 176 ? 33.77800 28.75200 58.10700 1.000 13.11713 215 GLN C C 1
ATOM 2534 O O . GLN A 1 176 ? 33.17600 27.71800 58.41400 1.000 14.24435 215 GLN C O 1
ATOM 2548 N N . VAL A 1 177 ? 34.75900 28.79500 57.17400 1.000 13.85751 216 VAL C N 1
ATOM 2549 C CA . VAL A 1 177 ? 35.12400 27.64600 56.36200 1.000 13.85996 216 VAL C CA 1
ATOM 2550 C C . VAL A 1 177 ? 36.56500 27.26400 56.64300 1.000 14.48177 216 VAL C C 1
ATOM 2551 O O . VAL A 1 177 ? 37.46100 28.11200 56.64500 1.000 15.20975 216 VAL C O 1
ATOM 2564 N N . LEU A 1 178 ? 36.79500 25.97400 56.78100 1.000 14.15528 217 LEU C N 1
ATOM 2565 C CA . LEU A 1 178 ? 38.12900 25.44100 56.94200 1.000 12.94174 217 LEU C CA 1
ATOM 2566 C C . LEU A 1 178 ? 38.41400 24.49800 55.79300 1.000 12.68697 217 LEU C C 1
ATOM 2567 O O . LEU A 1 178 ? 37.64300 23.55200 55.56800 1.000 14.67586 217 LEU C O 1
ATOM 2583 N N . PHE A 1 179 ? 39.54400 24.72300 55.11300 1.000 13.61855 218 PHE C N 1
ATOM 2584 C CA . PHE A 1 179 ? 40.11400 23.71800 54.22600 1.000 14.14046 218 PHE C CA 1
ATOM 2585 C C . PHE A 1 179 ? 41.09900 22.90300 55.06400 1.000 14.82768 218 PHE C C 1
ATOM 2586 O O . PHE A 1 179 ? 42.19200 23.38300 55.40700 1.000 14.45576 218 PHE C O 1
ATOM 2603 N N . GLY A 1 180 ? 40.69900 21.67400 55.41900 1.000 15.45005 219 GLY C N 1
ATOM 2604 C CA . GLY A 1 180 ? 41.53000 20.82400 56.25200 1.000 15.45868 219 GLY C CA 1
ATOM 2605 C C . GLY A 1 180 ? 42.60000 20.08100 55.49400 1.000 16.30520 219 GLY C C 1
ATOM 2606 O O . GLY A 1 180 ? 43.57300 19.63800 56.09800 1.000 18.43358 219 GLY C O 1
ATOM 2610 N N . GLY A 1 181 ? 42.45800 19.97200 54.17700 1.000 16.45026 220 GLY C N 1
ATOM 2611 C CA . GLY A 1 181 ? 43.38400 19.16300 53.40800 1.000 16.07996 220 GLY C CA 1
ATOM 2612 C C . GLY A 1 181 ? 43.38900 17.73900 53.93200 1.000 16.36244 220 GLY C C 1
ATOM 2613 O O . GLY A 1 181 ? 42.44200 17.30100 54.59200 1.000 16.78509 220 GLY C O 1
ATOM 2617 N N . CYS A 1 182 ? 44.48900 17.02400 53.64700 1.000 17.54493 221 CYS C N 1
ATOM 2618 C CA . CYS A 1 182 ? 44.47700 15.59500 53.92600 1.000 17.46086 221 CYS C CA 1
ATOM 2619 C C . CYS A 1 182 ? 44.63600 15.28300 55.39800 1.000 14.76495 221 CYS C C 1
ATOM 2620 O O . CYS A 1 182 ? 44.53600 14.11000 55.77600 1.000 16.41061 221 CYS C O 1
ATOM 2627 N N . LEU A 1 183 ? 44.89100 16.30800 56.22200 1.000 15.06949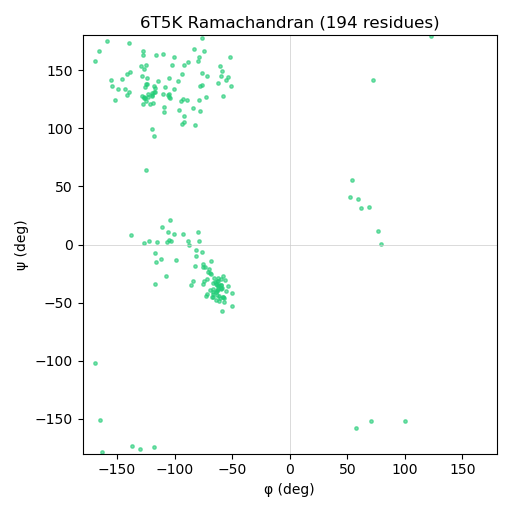 222 LEU C N 1
ATOM 2628 C CA . LEU A 1 183 ? 44.88700 16.15800 57.67200 1.000 15.00560 222 LEU C CA 1
ATOM 2629 C C . LEU A 1 183 ? 43.49700 15.88500 58.20400 1.000 13.38476 222 LEU C C 1
ATOM 2630 O O . LEU A 1 183 ? 43.36900 15.31200 59.29300 1.000 15.32469 222 LEU C O 1
ATOM 2646 N N . ILE A 1 184 ? 42.45500 16.31400 57.48900 1.000 14.16124 223 ILE C N 1
ATOM 2647 C CA . ILE A 1 184 ? 41.07900 16.11100 57.91500 1.000 14.13597 223 ILE C CA 1
ATOM 2648 C C . ILE A 1 184 ? 40.41700 15.09100 57.00400 1.000 13.69750 223 ILE C C 1
ATOM 2649 O O . ILE A 1 184 ? 40.49800 15.20900 55.77500 1.000 15.58746 223 ILE C O 1
ATOM 2665 N N . LYS A 1 185 ? 39.78200 14.08600 57.61600 1.000 14.90262 224 LYS C N 1
ATOM 2666 C CA . LYS A 1 185 ? 39.04800 13.04600 56.91100 1.000 15.10246 224 LYS C CA 1
ATOM 2667 C C . LYS A 1 185 ? 37.57100 13.37900 56.77800 1.000 14.70662 224 LYS C C 1
ATOM 2668 O O . LYS A 1 185 ? 36.97900 14.03800 57.63500 1.000 15.05883 224 LYS C O 1
ATOM 2687 N N . ALA A 1 186 ? 36.98300 12.94000 55.66400 1.000 15.99160 225 ALA C N 1
ATOM 2688 C CA . ALA A 1 186 ? 35.53500 12.96700 55.52900 1.000 15.44672 225 ALA C CA 1
ATOM 2689 C C . ALA A 1 186 ? 34.89600 12.10500 56.60700 1.000 16.70106 225 ALA C C 1
ATOM 2690 O O . ALA A 1 186 ? 35.49000 11.13600 57.08600 1.000 17.37921 225 ALA C O 1
ATOM 2697 N N . ASN A 1 187 ? 33.65700 12.45000 56.96400 1.000 16.32351 226 ASN C N 1
ATOM 2698 C CA . ASN A 1 187 ? 32.93400 11.69300 57.97400 1.000 17.20276 226 ASN C CA 1
ATOM 2699 C C . ASN A 1 187 ? 32.82000 10.22900 57.54000 1.000 18.26438 226 ASN C C 1
ATOM 2700 O O . ASN A 1 187 ? 32.39100 9.92400 56.42400 1.000 20.06547 226 ASN C O 1
ATOM 2711 N N . GLY A 1 188 ? 33.22400 9.31800 58.42300 1.000 18.05334 227 GLY C N 1
ATOM 2712 C CA . GLY A 1 188 ? 33.16300 7.90400 58.14800 1.000 20.15764 227 GLY C CA 1
ATOM 2713 C C . GLY A 1 188 ? 34.28200 7.37100 57.27100 1.000 21.16457 227 GLY C C 1
ATOM 2714 O O . GLY A 1 188 ? 34.29700 6.16100 56.99300 1.000 23.08493 227 GLY C O 1
ATOM 2718 N N . ALA A 1 189 ? 35.22400 8.21400 56.84000 1.000 20.64013 228 ALA C N 1
ATOM 2719 C CA . ALA A 1 189 ? 36.25800 7.74700 55.93300 1.000 21.05035 228 ALA C CA 1
ATOM 2720 C C . ALA A 1 189 ? 37.34400 6.98500 56.68400 1.000 21.15503 228 ALA C C 1
ATOM 2721 O O . ALA A 1 189 ? 37.49300 7.08400 57.90700 1.000 21.62310 228 ALA C O 1
ATOM 2728 N N . GLY A 1 190 ? 38.10500 6.20900 55.92400 1.000 21.90937 229 GLY C N 1
ATOM 2729 C CA . GLY A 1 190 ? 39.22400 5.48200 56.47300 1.000 22.20958 229 GLY C CA 1
ATOM 2730 C C . GLY A 1 190 ? 40.42800 6.37300 56.73300 1.000 23.07328 229 GLY C C 1
ATOM 2731 O O . GLY A 1 190 ? 40.43700 7.56900 56.44100 1.000 23.44770 229 GLY C O 1
ATOM 2735 N N . LYS A 1 191 ? 41.47600 5.75100 57.28200 1.000 24.81646 231 LYS C N 1
ATOM 2736 C CA . LYS A 1 191 ? 42.68500 6.48600 57.62100 1.000 23.60343 231 LYS C CA 1
ATOM 2737 C C . LYS A 1 191 ? 43.50300 6.86400 56.38900 1.000 23.57314 231 LYS C C 1
ATOM 2738 O O . LYS A 1 191 ? 44.35000 7.75100 56.48000 1.000 23.08696 231 LYS C O 1
ATOM 2757 N N . GLY A 1 192 ? 43.29400 6.19300 55.25600 1.000 25.55136 232 GLY C N 1
ATOM 2758 C CA . GLY A 1 192 ? 43.97200 6.56300 54.02200 1.000 25.16879 232 GLY C CA 1
ATOM 2759 C C . GLY A 1 192 ? 45.45800 6.24800 54.04700 1.000 25.59155 232 GLY C C 1
ATOM 2760 O O . GLY A 1 192 ? 45.92200 5.34100 54.73900 1.000 26.92171 232 GLY C O 1
ATOM 2764 N N . ASN A 1 193 ? 46.21800 7.02900 53.27800 1.000 25.41779 233 ASN C N 1
ATOM 2765 C CA . ASN A 1 193 ? 47.64100 6.78700 53.10600 1.000 24.45236 233 ASN C CA 1
ATOM 2766 C C . ASN A 1 193 ? 48.37700 7.28500 54.34300 1.000 22.66100 233 ASN C C 1
ATOM 2767 O O . ASN A 1 193 ? 48.41000 8.49300 54.61700 1.000 23.03746 233 ASN C O 1
ATOM 2778 N N . LEU A 1 194 ? 48.98200 6.36100 55.08400 1.000 21.43336 234 LEU C N 1
ATOM 2779 C CA . LEU A 1 194 ? 49.71400 6.70700 56.29400 1.000 20.68217 234 LEU C CA 1
ATOM 2780 C C . LEU A 1 194 ? 51.21700 6.63800 56.10900 1.000 20.18816 234 LEU C C 1
ATOM 2781 O O . LEU A 1 194 ? 51.95100 6.72100 57.09700 1.000 18.41480 234 LEU C O 1
ATOM 2797 N N . GLU A 1 195 ? 51.70000 6.49600 54.87300 1.000 20.23835 235 GLU C N 1
ATOM 2798 C CA . GLU A 1 195 ? 53.12900 6.28200 54.65800 1.000 22.21186 235 GLU C CA 1
ATOM 2799 C C . GLU A 1 195 ? 53.98600 7.41900 55.20800 1.000 18.63483 235 GLU C C 1
ATOM 2800 O O . GLU A 1 195 ? 55.11300 7.17900 55.67700 1.000 19.30843 235 GLU C O 1
ATOM 2812 N N . ASP A 1 196 ? 53.48800 8.65500 55.14600 1.000 19.00641 236 ASP C N 1
ATOM 2813 C CA . ASP A 1 196 ? 54.23500 9.81800 55.60100 1.000 16.37984 236 ASP C CA 1
ATOM 2814 C C . ASP A 1 196 ? 53.63200 10.42800 56.87300 1.000 15.92247 236 ASP C C 1
ATOM 2815 O O . ASP A 1 196 ? 53.97600 11.54900 57.26500 1.000 16.61509 236 ASP C O 1
ATOM 2824 N N . ALA A 1 197 ? 52.76500 9.68800 57.54200 1.000 16.02226 237 ALA C N 1
ATOM 2825 C CA . ALA A 1 197 ? 51.96400 10.22300 58.63000 1.000 15.84026 237 ALA C CA 1
ATOM 2826 C C . ALA A 1 197 ? 52.65900 10.11500 59.98200 1.000 15.49951 237 ALA C C 1
ATOM 2827 O O . ALA A 1 197 ? 53.53300 9.27200 60.20200 1.000 17.14543 237 ALA C O 1
ATOM 2834 N N . ASN A 1 198 ? 52.22900 10.98900 60.89700 1.000 15.58944 238 ASN C N 1
ATOM 2835 C CA . ASN A 1 198 ? 52.58000 10.92700 62.31800 1.000 15.71270 238 ASN C CA 1
ATOM 2836 C C . ASN A 1 198 ? 51.24800 10.73600 63.04000 1.000 14.60893 238 ASN C C 1
ATOM 2837 O O . ASN A 1 198 ? 50.52300 11.70700 63.32300 1.000 14.76327 238 ASN C O 1
ATOM 2848 N N . VAL A 1 199 ? 50.90200 9.46900 63.28800 1.000 15.16803 239 VAL C N 1
ATOM 2849 C CA . VAL A 1 199 ? 49.61000 9.17000 63.89500 1.000 16.00160 239 VAL C CA 1
ATOM 2850 C C . VAL A 1 199 ? 49.57100 9.49000 65.38500 1.000 15.62784 239 VAL C C 1
ATOM 2851 O O . VAL A 1 199 ? 48.48000 9.60400 65.94700 1.000 17.08564 239 VAL C O 1
ATOM 2864 N N . GLU A 1 200 ? 50.73100 9.65300 66.03500 1.000 16.11885 240 GLU C N 1
ATOM 2865 C CA . GLU A 1 200 ? 50.72200 10.11500 67.42200 1.000 14.60036 240 GLU C CA 1
ATOM 2866 C C . GLU A 1 200 ? 50.34300 11.57400 67.49500 1.000 16.10807 240 GLU C C 1
ATOM 2867 O O . GLU A 1 200 ? 49.52300 11.96700 68.33100 1.000 16.54434 240 GLU C O 1
ATOM 2879 N N . ALA A 1 201 ? 50.89600 12.38500 66.59000 1.000 14.66586 241 ALA C N 1
ATOM 2880 C CA . ALA A 1 201 ? 50.61600 13.81500 66.61800 1.000 14.62121 241 ALA C CA 1
ATOM 2881 C C . ALA A 1 201 ? 49.22200 14.12100 66.11400 1.000 16.35523 241 ALA C C 1
ATOM 2882 O O . ALA A 1 201 ? 48.63800 15.12600 66.51400 1.000 16.66928 241 ALA C O 1
ATOM 2889 N N . TRP A 1 202 ? 48.72000 13.31600 65.17800 1.000 14.16616 242 TRP C N 1
ATOM 2890 C CA . TRP A 1 202 ? 47.51600 13.65900 64.42300 1.000 14.45457 242 TRP C CA 1
ATOM 2891 C C . TRP A 1 202 ? 46.34700 14.07900 65.29100 1.000 14.54898 242 TRP C C 1
ATOM 2892 O O . TRP A 1 202 ? 45.78900 15.15900 65.04500 1.000 14.42009 242 TRP C O 1
ATOM 2913 N N . PRO A 1 203 ? 45.92800 13.31300 66.30400 1.000 15.19954 243 PRO C N 1
ATOM 2914 C CA . PRO A 1 203 ? 44.76000 13.75900 67.07600 1.000 15.40100 243 PRO C CA 1
ATOM 2915 C C . PRO A 1 203 ? 45.05000 15.02300 67.86300 1.000 14.99841 243 PRO C C 1
ATOM 2916 O O . PRO A 1 203 ? 44.12800 15.82000 68.10100 1.000 15.43006 243 PRO C O 1
ATOM 2927 N N . VAL A 1 204 ? 46.28900 15.19200 68.32500 1.000 15.62348 244 VAL C N 1
ATOM 2928 C CA . VAL A 1 204 ? 46.66200 16.39400 69.06300 1.000 15.00027 244 VAL C CA 1
ATOM 2929 C C . VAL A 1 204 ? 46.54200 17.61500 68.16100 1.000 15.83465 244 VAL C C 1
ATOM 2930 O O . VAL A 1 204 ? 45.99500 18.64800 68.55500 1.000 17.32984 244 VAL C O 1
ATOM 2943 N N . THR A 1 205 ? 47.10000 17.52500 66.95000 1.000 14.05040 245 THR C N 1
ATOM 2944 C CA . THR A 1 205 ? 46.97700 18.59700 65.96700 1.000 13.46706 245 THR C CA 1
ATOM 2945 C C . THR A 1 205 ? 45.52600 18.92400 65.66500 1.000 12.60995 245 THR C C 1
ATOM 2946 O O . THR A 1 205 ? 45.13800 20.09700 65.64200 1.000 14.40324 245 THR C O 1
ATOM 2957 N N . VAL A 1 206 ? 44.70200 17.89200 65.44300 1.000 13.31459 246 VAL C N 1
ATOM 2958 C CA . VAL A 1 206 ? 43.31000 18.16300 65.10500 1.000 14.16333 246 VAL C CA 1
ATOM 2959 C C . VAL A 1 206 ? 42.56900 18.80300 66.27300 1.000 14.26819 246 VAL C C 1
ATOM 2960 O O . VAL A 1 206 ? 41.71200 19.66800 66.07400 1.000 14.57779 246 VAL C O 1
ATOM 2973 N N . ASN A 1 207 ? 42.84200 18.38200 67.50200 1.000 13.97840 247 ASN C N 1
ATOM 2974 C CA . ASN A 1 207 ? 42.17000 19.02600 68.60600 1.000 14.21202 247 ASN C CA 1
ATOM 2975 C C . ASN A 1 207 ? 42.57200 20.49700 68.70300 1.000 14.95653 247 ASN C C 1
ATOM 2976 O O . ASN A 1 207 ? 41.74100 21.34100 69.09400 1.000 15.01513 247 ASN C O 1
ATOM 2987 N N . LYS A 1 208 ? 43.83000 20.82800 68.35700 1.000 15.49258 248 LYS C N 1
ATOM 2988 C CA . LYS A 1 208 ? 44.22400 22.23300 68.38600 1.000 15.20909 248 LYS C CA 1
ATOM 2989 C C . LYS A 1 208 ? 43.37700 23.01900 67.39600 1.000 13.82212 248 LYS C C 1
ATOM 2990 O O . LYS A 1 208 ? 42.95700 24.15300 67.66400 1.000 15.49061 248 LYS C O 1
ATOM 3009 N N . ILE A 1 209 ? 43.09300 22.40900 66.22900 1.000 13.61773 249 ILE C N 1
ATOM 3010 C CA . ILE A 1 209 ? 42.26900 23.04800 65.19300 1.000 13.43643 249 ILE C CA 1
ATOM 3011 C C . ILE A 1 209 ? 40.84300 23.25300 65.68900 1.000 13.87142 249 ILE C C 1
ATOM 3012 O O . ILE A 1 209 ? 40.26900 24.33500 65.55800 1.000 15.37139 249 ILE C O 1
ATOM 3028 N N A SER A 1 210 ? 40.24800 22.20400 66.25200 0.500 13.27375 250 SER C N 1
ATOM 3029 N N B SER A 1 210 ? 40.24900 22.22000 66.27900 0.500 13.40366 250 SER C N 1
ATOM 3030 C CA A SER A 1 210 ? 38.89500 22.33700 66.77400 0.500 14.39185 250 SER C CA 1
ATOM 3031 C CA B SER A 1 210 ? 38.86800 22.37800 66.71500 0.500 14.53684 250 SER C CA 1
ATOM 3032 C C A SER A 1 210 ? 38.83600 23.42600 67.83400 0.500 15.25656 250 SER C C 1
ATOM 3033 C C B SER A 1 210 ? 38.76100 23.33500 67.90600 0.500 15.60589 250 SER C C 1
ATOM 3034 O O A SER A 1 210 ? 37.91700 24.25700 67.84300 0.500 15.94035 250 SER C O 1
ATOM 3035 O O B SER A 1 210 ? 37.72200 23.98400 68.07800 0.500 15.98529 250 SER C O 1
ATOM 3049 N N . THR A 1 211 ? 39.81500 23.43500 68.73100 1.000 14.82007 251 THR C N 1
ATOM 3050 C CA . THR A 1 211 ? 39.83600 24.43000 69.80300 1.000 15.39956 251 THR C CA 1
ATOM 3051 C C . THR A 1 211 ? 40.02600 25.84700 69.26600 1.000 15.61985 251 THR C C 1
ATOM 3052 O O . THR A 1 211 ? 39.54200 26.81900 69.86600 1.000 17.63817 251 THR C O 1
ATOM 3063 N N . ALA A 1 212 ? 40.77300 25.99600 68.17500 1.000 14.46040 252 ALA C N 1
ATOM 3064 C CA . ALA A 1 212 ? 41.02600 27.31400 67.60100 1.000 14.77007 252 ALA C CA 1
ATOM 3065 C C . ALA A 1 212 ? 39.81500 27.85700 66.84800 1.000 14.59127 252 ALA C C 1
ATOM 3066 O O . ALA A 1 212 ? 39.61400 29.07600 66.80900 1.000 15.96884 252 ALA C O 1
ATOM 3073 N N . TYR A 1 213 ? 39.04100 26.97900 66.20300 1.000 14.58488 253 TYR C N 1
ATOM 3074 C CA . TYR A 1 213 ? 37.94200 27.38200 65.31800 1.000 14.55750 253 TYR C CA 1
ATOM 3075 C C . TYR A 1 213 ? 36.63300 26.72500 65.75000 1.000 15.41505 253 TYR C C 1
ATOM 3076 O O . TYR A 1 213 ? 36.02100 25.96200 65.00800 1.000 16.90548 253 TYR C O 1
ATOM 3094 N N . PRO A 1 214 ? 36.14800 27.04700 66.94300 1.000 15.11229 254 PRO C N 1
ATOM 3095 C CA . PRO A 1 214 ? 34.92500 26.40800 67.43600 1.000 15.65008 254 PRO C CA 1
ATOM 3096 C C . PRO A 1 214 ? 33.67000 26.79900 66.69000 1.000 16.98816 254 PRO C C 1
ATOM 3097 O O . PRO A 1 214 ? 32.65500 26.09500 66.80500 1.000 21.37660 254 PRO C O 1
ATOM 3108 N N . ASN A 1 215 ? 33.72200 27.85200 65.88100 1.000 16.10470 255 ASN C N 1
ATOM 3109 C CA . ASN A 1 215 ? 32.53900 28.34600 65.20100 1.000 18.98656 255 ASN C CA 1
ATOM 3110 C C . ASN A 1 215 ? 32.45600 27.90900 63.75400 1.000 16.54982 255 ASN C C 1
ATOM 3111 O O . ASN A 1 215 ? 31.58100 28.39000 63.02900 1.000 16.60469 255 ASN C O 1
ATOM 3122 N N . LEU A 1 216 ? 33.32200 27.00000 63.32000 1.000 14.83951 256 LEU C N 1
ATOM 3123 C CA . LEU A 1 216 ? 33.29700 26.57800 61.92900 1.000 15.05976 256 LEU C CA 1
ATOM 3124 C C . LEU A 1 216 ? 31.91600 26.07700 61.53000 1.000 15.82308 256 LEU C C 1
ATOM 3125 O O . LEU A 1 216 ? 31.26800 25.31200 62.25700 1.000 16.10218 256 LEU C O 1
ATOM 3141 N N . ARG A 1 217 ? 31.53100 26.41400 60.30000 1.000 15.35351 257 ARG C N 1
ATOM 3142 C CA . ARG A 1 217 ? 30.30800 25.91500 59.69900 1.000 16.14461 257 ARG C CA 1
ATOM 3143 C C . ARG A 1 217 ? 30.54700 24.89800 58.61300 1.000 15.43479 257 ARG C C 1
ATOM 3144 O O . ARG A 1 217 ? 29.67700 24.06100 58.37400 1.000 17.70066 257 ARG C O 1
ATOM 3165 N N . LEU A 1 218 ? 31.69400 24.96800 57.94600 1.000 14.31207 258 LEU C N 1
ATOM 3166 C CA . LEU A 1 218 ? 31.98400 24.08800 56.82600 1.000 14.38601 258 LEU C CA 1
ATOM 3167 C C . LEU A 1 218 ? 33.43800 23.66600 56.91800 1.000 15.52842 258 LEU C C 1
ATOM 3168 O O . LEU A 1 218 ? 34.32000 24.51500 57.09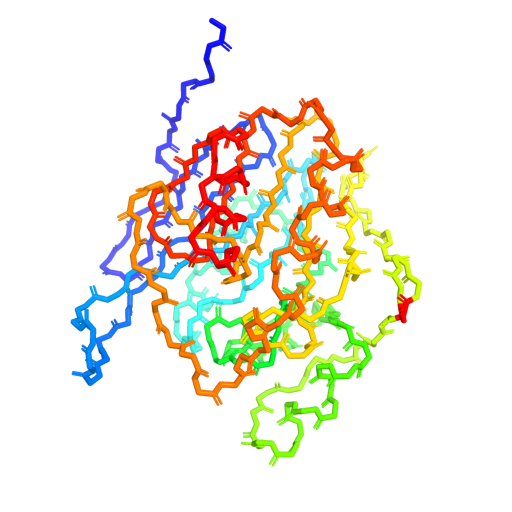200 1.000 15.35080 258 LEU C O 1
ATOM 3184 N N . VAL A 1 219 ? 33.67200 22.35700 56.79700 1.000 14.14176 259 VAL C N 1
ATOM 3185 C CA . VAL A 1 219 ? 35.00700 21.77000 56.82400 1.000 13.75961 259 VAL C CA 1
ATOM 3186 C C . VAL A 1 219 ? 35.16400 20.94000 55.55900 1.000 14.01508 259 VAL C C 1
ATOM 3187 O O . VAL A 1 219 ? 34.34500 20.04800 55.29300 1.000 15.01191 259 VAL C O 1
ATOM 3200 N N . ILE A 1 220 ? 36.23100 21.21100 54.80700 1.000 13.13746 260 ILE C N 1
ATOM 3201 C CA . ILE A 1 220 ? 36.51500 20.56400 53.52600 1.000 14.93196 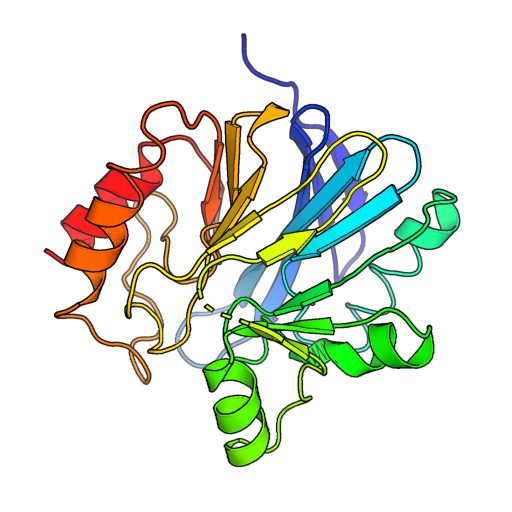260 ILE C CA 1
ATOM 3202 C C . ILE A 1 220 ? 37.71600 19.64500 53.73100 1.000 15.84506 260 ILE C C 1
ATOM 3203 O O . ILE A 1 220 ? 38.81800 20.13300 54.03500 1.000 16.14935 260 ILE C O 1
ATOM 3219 N N . PRO A 1 221 ? 37.54900 18.33200 53.62500 1.000 14.25026 261 PRO C N 1
ATOM 3220 C CA . PRO A 1 221 ? 38.67300 17.40100 53.77200 1.000 14.88816 261 PRO C CA 1
ATOM 3221 C C . PRO A 1 221 ? 39.42200 17.29900 52.45700 1.000 16.39767 261 PRO C C 1
ATOM 3222 O O . PRO A 1 221 ? 38.95800 17.74800 51.42000 1.000 16.51931 261 PRO C O 1
ATOM 3233 N N . GLY A 1 222 ? 40.59500 16.67800 52.51800 1.000 16.19296 262 GLY C N 1
ATOM 3234 C CA . GLY A 1 222 ? 41.40100 16.50800 51.32600 1.000 17.70055 262 GLY C CA 1
ATOM 3235 C C . GLY A 1 222 ? 40.83500 15.52600 50.34100 1.000 17.75918 262 GLY C C 1
ATOM 3236 O O . GLY A 1 222 ? 41.16200 15.61000 49.15100 1.000 19.20604 262 GLY C O 1
ATOM 3240 N N . HIS A 1 223 ? 39.96700 14.62500 50.79800 1.000 16.85590 263 HIS C N 1
ATOM 3241 C CA . HIS A 1 223 ? 39.32400 13.62700 49.95800 1.000 18.45572 263 HIS C CA 1
ATOM 3242 C C . HIS A 1 223 ? 37.92500 13.40900 50.51200 1.000 19.87955 263 HIS C C 1
ATOM 3243 O O . HIS A 1 223 ? 37.74200 13.41700 51.72900 1.000 20.74883 263 HIS C O 1
ATOM 3257 N N . GLY A 1 224 ? 36.94600 13.21200 49.62900 1.000 20.95532 264 GLY C N 1
ATOM 3258 C CA . GLY A 1 224 ? 35.60200 12.86900 50.07700 1.000 20.21481 264 GLY C CA 1
ATOM 3259 C C . GLY A 1 224 ? 34.71900 14.07500 50.29400 1.000 19.41367 264 GLY C C 1
ATOM 3260 O O . GLY A 1 224 ? 35.05900 15.21200 49.95800 1.000 21.35566 264 GLY C O 1
ATOM 3264 N N A ASN A 1 225 ? 33.52300 13.83500 50.80600 0.420 20.35418 265 ASN C N 1
ATOM 3265 N N B ASN A 1 225 ? 33.56600 13.80000 50.89600 0.580 19.26472 265 ASN C N 1
ATOM 3266 C CA A ASN A 1 225 ? 32.59700 14.95800 50.88600 0.420 21.21642 265 ASN C CA 1
ATOM 3267 C CA B ASN A 1 225 ? 32.55000 14.82200 51.09200 0.580 19.21609 265 ASN C CA 1
ATOM 3268 C C A ASN A 1 225 ? 32.82000 15.82300 52.12100 0.420 18.76265 265 ASN C C 1
ATOM 3269 C C B ASN A 1 225 ? 32.95000 15.82600 52.16900 0.580 18.22581 265 ASN C C 1
ATOM 3270 O O A ASN A 1 225 ? 33.10900 15.35600 53.23200 0.420 18.57330 265 ASN C O 1
ATOM 3271 O O B ASN A 1 225 ? 33.46700 15.45900 53.23200 0.580 18.08408 265 ASN C O 1
ATOM 3292 N N . TRP A 1 226 ? 32.67600 17.10600 51.90600 1.000 17.89360 277 TRP C N 1
ATOM 3293 C CA . TRP A 1 226 ? 32.78600 18.09800 52.94800 1.000 17.49390 277 TRP C CA 1
ATOM 3294 C C . TRP A 1 226 ? 31.54900 18.04300 53.84600 1.000 17.48910 277 TRP C C 1
ATOM 3295 O O . TRP A 1 226 ? 30.50800 17.46400 53.51600 1.000 19.84542 277 TRP C O 1
ATOM 3317 N N . GLY A 1 227 ? 31.66400 18.71300 54.96300 1.000 15.39687 278 GLY C N 1
ATOM 3318 C CA . GLY A 1 227 ? 30.63100 18.68500 55.97400 1.000 15.95977 278 GLY C CA 1
ATOM 3319 C C . GLY A 1 227 ? 30.85900 19.82300 56.94300 1.000 15.28452 278 GLY C C 1
ATOM 3320 O O . GLY A 1 227 ? 31.37300 20.87900 56.57700 1.000 15.82254 278 GLY C O 1
ATOM 3324 N N . ASP A 1 228 ? 30.43600 19.62500 58.19400 1.000 15.53476 279 ASP C N 1
ATOM 3325 C CA . ASP A 1 228 ? 30.54900 20.62600 59.24800 1.000 14.70371 279 ASP C CA 1
ATOM 3326 C C . ASP A 1 228 ? 31.62400 20.21600 60.25600 1.000 15.28462 279 ASP C C 1
ATOM 3327 O O . ASP A 1 228 ? 32.50200 19.40200 59.94400 1.000 16.03403 279 ASP C O 1
ATOM 3336 N N A LYS A 1 229 ? 31.55900 20.80400 61.46200 0.200 15.98504 280 LYS C N 1
ATOM 3337 N N B LYS A 1 229 ? 31.57200 20.81200 61.46700 0.500 15.55641 280 LYS C N 1
ATOM 3338 N N C LYS A 1 229 ? 31.58200 20.80600 61.45800 0.300 15.91708 280 LYS C N 1
ATOM 3339 C CA A LYS A 1 229 ? 32.54000 20.52500 62.50600 0.200 16.69106 280 LYS C CA 1
ATOM 3340 C CA B LYS A 1 229 ? 32.57200 20.52800 62.48900 0.500 14.82167 280 LYS C CA 1
ATOM 3341 C CA C LYS A 1 229 ? 32.60800 20.51500 62.45800 0.300 16.19887 280 LYS C CA 1
ATOM 3342 C C A LYS A 1 229 ? 32.68700 19.03400 62.75600 0.200 15.82210 280 LYS C C 1
ATOM 3343 C C B LYS A 1 229 ? 32.66900 19.04000 62.79300 0.500 15.22487 280 LYS C C 1
ATOM 3344 C C C LYS A 1 229 ? 32.67600 19.03200 62.80800 0.300 15.38074 280 LYS C C 1
ATOM 3345 O O A LYS A 1 229 ? 33.74900 18.58100 63.19800 0.200 16.59210 280 LYS C O 1
ATOM 3346 O O B LYS A 1 229 ? 33.69900 18.59200 63.29900 0.500 16.85069 280 LYS C O 1
ATOM 3347 O O C LYS A 1 229 ? 33.65700 18.59600 63.41800 0.300 15.94218 280 LYS C O 1
ATOM 3402 N N . THR A 1 230 ? 31.63300 18.25800 62.48400 1.000 14.29512 281 THR C N 1
ATOM 3403 C CA . THR A 1 230 ? 31.68900 16.80900 62.65700 1.000 13.79218 281 THR C CA 1
ATOM 3404 C C . THR A 1 230 ? 33.00300 16.24000 62.13200 1.000 14.46699 281 THR C C 1
ATOM 3405 O O . THR A 1 230 ? 33.56900 15.31700 62.71900 1.000 15.56079 281 THR C O 1
ATOM 3416 N N . LEU A 1 231 ? 33.47500 16.73400 60.98700 1.000 14.79922 282 LEU C N 1
ATOM 3417 C CA . LEU A 1 231 ? 34.66100 16.13200 60.38200 1.000 13.41972 282 LEU C CA 1
ATOM 3418 C C . LEU A 1 231 ? 35.87500 16.23500 61.28200 1.000 14.40868 282 LEU C C 1
ATOM 3419 O O . LEU A 1 231 ? 36.72700 15.33200 61.28600 1.000 14.48670 282 LEU C O 1
ATOM 3435 N N . LEU A 1 232 ? 35.99000 17.33800 62.02800 1.000 13.75772 283 LEU C N 1
ATOM 3436 C CA . LEU A 1 232 ? 37.11400 17.49500 62.94000 1.000 13.87920 283 LEU C CA 1
ATOM 3437 C C . LEU A 1 232 ? 37.03000 16.48700 64.06500 1.000 13.86716 283 LEU C C 1
ATOM 3438 O O . LEU A 1 232 ? 38.02700 15.85300 64.40400 1.000 15.00262 283 LEU C O 1
ATOM 3454 N N . HIS A 1 233 ? 35.85000 16.33500 64.64300 1.000 14.36950 284 HIS C N 1
ATOM 3455 C CA . HIS A 1 233 ? 35.66400 15.38100 65.72800 1.000 14.41188 284 HIS C CA 1
ATOM 3456 C C . HIS A 1 233 ? 35.83500 13.95600 65.24400 1.000 15.15548 284 HIS C C 1
ATOM 3457 O O . HIS A 1 233 ? 36.45500 13.13600 65.93400 1.000 16.73791 284 HIS C O 1
ATOM 3471 N N . TYR A 1 234 ? 35.28500 13.64600 64.07200 1.000 15.29614 285 TYR C N 1
ATOM 3472 C CA . TYR A 1 234 ? 35.46900 12.33300 63.48000 1.000 13.81952 285 TYR C CA 1
ATOM 3473 C C . TYR A 1 234 ? 36.94600 12.01400 63.28500 1.000 15.88211 285 TYR C C 1
ATOM 3474 O O . TYR A 1 234 ? 37.40300 10.91400 63.60900 1.000 15.91760 285 TYR C O 1
ATOM 3492 N N . THR A 1 235 ? 37.70500 12.97800 62.76400 1.000 14.59893 286 THR C N 1
ATOM 3493 C CA . THR A 1 235 ? 39.10900 12.73300 62.46900 1.000 14.18636 286 THR C CA 1
ATOM 3494 C C . THR A 1 235 ? 39.90400 12.53900 63.74400 1.000 14.19927 286 THR C C 1
ATOM 3495 O O . THR A 1 235 ? 40.74400 11.64000 63.82600 1.000 16.10963 286 THR C O 1
ATOM 3506 N N . GLU A 1 236 ? 39.67900 13.40200 64.74000 1.000 14.80388 287 GLU C N 1
ATOM 3507 C CA . GLU A 1 236 ? 40.37900 13.20700 66.00200 1.000 14.78563 287 GLU C CA 1
ATOM 3508 C C . GLU A 1 236 ? 40.07800 11.82100 66.57900 1.000 14.73764 287 GLU C C 1
ATOM 3509 O O . GLU A 1 236 ? 40.98900 11.10900 67.03400 1.000 16.95384 287 GLU C O 1
ATOM 3521 N N . THR A 1 237 ? 38.80300 11.42300 66.56400 1.000 16.54826 288 THR C N 1
ATOM 3522 C CA . THR A 1 237 ? 38.41800 10.13100 67.12900 1.000 18.15344 288 THR C CA 1
ATOM 3523 C C . THR A 1 237 ? 39.06300 8.97600 66.37500 1.000 17.18972 288 THR C C 1
ATOM 3524 O O . THR A 1 237 ? 39.47800 7.96800 66.97100 1.000 19.11681 288 THR C O 1
ATOM 3535 N N . LEU A 1 238 ? 39.12600 9.09600 65.05500 1.000 16.62194 289 LEU C N 1
ATOM 3536 C CA . LEU A 1 238 ? 39.69100 8.04100 64.22900 1.000 17.74666 289 LEU C CA 1
ATOM 3537 C C . LEU A 1 238 ? 41.13500 7.75300 64.59000 1.000 17.78272 289 LEU C C 1
ATOM 3538 O O . LEU A 1 238 ? 41.57100 6.59700 64.51700 1.000 19.64602 289 LEU C O 1
ATOM 3554 N N . PHE A 1 239 ? 41.88700 8.78500 64.97200 1.000 17.39938 290 PHE C N 1
ATOM 3555 C CA . PHE A 1 239 ? 43.29300 8.61900 65.28100 1.000 18.52769 290 PHE C CA 1
ATOM 3556 C C . PHE A 1 239 ? 43.60700 8.63900 66.76900 1.000 22.16326 290 PHE C C 1
ATOM 3557 O O . PHE A 1 239 ? 44.77800 8.54200 67.14000 1.000 24.87040 290 PHE C O 1
ATOM 3574 N N . LYS A 1 240 ? 42.60200 8.72200 67.63000 1.000 23.09787 291 LYS C N 1
ATOM 3575 C CA . LYS A 1 240 ? 42.87300 8.89500 69.05500 1.000 28.89838 291 LYS C CA 1
ATOM 3576 C C . LYS A 1 240 ? 43.56100 7.66100 69.60600 1.000 30.19226 291 LYS C C 1
ATOM 3577 O O . LYS A 1 240 ? 43.33900 6.55600 69.11100 1.000 31.46181 291 LYS C O 1
#